Protein 9EED (pdb70)

Nearest PDB structures (foldseek):
  2vz6-assembly2_B  TM=7.047E-01  e=1.101E-14  Homo sapiens
  6bab-assembly3_C  TM=7.236E-01  e=3.206E-14  Mus musculus
  5u6y-assembly1_A  TM=7.047E-01  e=6.661E-14  Rattus norvegicus
  2vz6-assembly1_A  TM=7.176E-01  e=2.296E-13  Homo sapiens
  4krd-assembly1_A  TM=6.163E-01  e=1.469E-12  Saccharomyces cerevisiae S288C

Secondary structure (DSSP, 8-state):
-TT-EEEEEEEE-SSEEEEEEE--EEEEEEE-TTS--HHHHHHHHHHHHHHHH---TTB--EEEEEE-TTS-EEEEEE----EEHHHHHHHTT--HHHHHHHHHHHHHHHHHHHHTT---S---GGGEEEEEETTEEEEEE-----SGGGS-TT---SS-TTTS-HHHHTT-S---HHHHHHHHHHHHHHHHHSS-----TTS-PPPHHHHHHHS-HHHHHHHHHTTTS-HHHHHHHIIIIIHHHHHHHT-SSGGGS-SSHHHHHHHHHHHH-

Structure (mmCIF, N/CA/C/O backbone):
data_9EED
#
_entry.id   9EED
#
_cell.length_a   76.713
_cell.length_b   76.713
_cell.length_c   58.923
_cell.angle_alpha   90.00
_cell.angle_beta   90.00
_cell.angle_gamma   90.00
#
_symmetry.space_group_name_H-M   'P 41'
#
loop_
_entity.id
_entity.type
_entity.pdbx_description
1 polymer 'Kinase domain protein'
2 non-polymer 4-[(3S)-1-AZABICYCLO[2.2.2]OCT-3-YLAMINO]-3-(1H-BENZIMIDAZOL-2-YL)-6-CHLOROQUINOLIN-2(1H)-ONE
3 non-polymer 'SULFATE ION'
4 water water
#
loop_
_atom_site.group_PDB
_atom_site.id
_atom_site.type_symbol
_atom_site.label_atom_id
_atom_site.label_alt_id
_atom_site.label_comp_id
_atom_site.label_asym_id
_atom_site.label_entity_id
_atom_site.label_seq_id
_atom_site.pdbx_PDB_ins_code
_atom_site.Cartn_x
_atom_site.Cartn_y
_atom_site.Cartn_z
_atom_site.occupancy
_atom_site.B_iso_or_equiv
_atom_site.auth_seq_id
_atom_site.auth_comp_id
_atom_site.auth_asym_id
_atom_site.auth_atom_id
_atom_site.pdbx_PDB_model_num
ATOM 1 N N . PHE A 1 83 ? 51.867 -21.591 0.445 1.00 113.85 82 PHE A N 1
ATOM 2 C CA . PHE A 1 83 ? 51.218 -20.665 1.410 1.00 115.28 82 PHE A CA 1
ATOM 3 C C . PHE A 1 83 ? 50.330 -21.456 2.378 1.00 116.51 82 PHE A C 1
ATOM 4 O O . PHE A 1 83 ? 49.096 -21.381 2.254 1.00 116.27 82 PHE A O 1
ATOM 12 N N . GLY A 1 84 ? 50.919 -22.193 3.322 1.00 112.78 83 GLY A N 1
ATOM 13 C CA . GLY A 1 84 ? 50.150 -22.933 4.346 1.00 109.06 83 GLY A CA 1
ATOM 14 C C . GLY A 1 84 ? 49.602 -24.212 3.768 1.00 108.22 83 GLY A C 1
ATOM 15 O O . GLY A 1 84 ? 50.354 -24.869 3.023 1.00 105.26 83 GLY A O 1
ATOM 16 N N . ALA A 1 85 ? 48.351 -24.574 4.068 1.00 107.52 84 ALA A N 1
ATOM 17 C CA . ALA A 1 85 ? 47.723 -25.731 3.399 1.00 112.22 84 ALA A CA 1
ATOM 18 C C . ALA A 1 85 ? 47.330 -25.296 1.996 1.00 112.39 84 ALA A C 1
ATOM 19 O O . ALA A 1 85 ? 46.882 -26.174 1.232 1.00 113.11 84 ALA A O 1
ATOM 21 N N . TRP A 1 86 ? 47.563 -24.030 1.635 1.00 108.53 85 TRP A N 1
ATOM 22 C CA . TRP A 1 86 ? 47.021 -23.429 0.393 1.00 107.95 85 TRP A CA 1
ATOM 23 C C . TRP A 1 86 ? 48.154 -23.070 -0.560 1.00 108.08 85 TRP A C 1
ATOM 24 O O . TRP A 1 86 ? 49.268 -22.834 -0.082 1.00 113.75 85 TRP A O 1
ATOM 35 N N . ALA A 1 87 ? 47.862 -23.043 -1.862 1.00 107.33 86 ALA A N 1
ATOM 36 C CA . ALA A 1 87 ? 48.855 -22.897 -2.950 1.00 109.32 86 ALA A CA 1
ATOM 37 C C . ALA A 1 87 ? 48.354 -21.936 -4.031 1.00 107.77 86 ALA A C 1
ATOM 38 O O . ALA A 1 87 ? 47.347 -22.243 -4.677 1.00 111.90 86 ALA A O 1
ATOM 40 N N . ILE A 1 88 ? 49.065 -20.830 -4.255 1.00 103.72 87 ILE A N 1
ATOM 41 C CA . ILE A 1 88 ? 48.655 -19.776 -5.223 1.00 98.17 87 ILE A CA 1
ATOM 42 C C . ILE A 1 88 ? 48.754 -20.345 -6.648 1.00 98.57 87 ILE A C 1
ATOM 43 O O . ILE A 1 88 ? 49.740 -21.032 -6.948 1.00 100.05 87 ILE A O 1
ATOM 48 N N . ASP A 1 89 ? 47.721 -20.086 -7.455 1.00 97.88 88 ASP A N 1
ATOM 49 C CA . ASP A 1 89 ? 47.593 -20.485 -8.878 1.00 97.93 88 ASP A CA 1
ATOM 50 C C . ASP A 1 89 ? 47.788 -19.254 -9.763 1.00 96.67 88 ASP A C 1
ATOM 51 O O . ASP A 1 89 ? 48.690 -19.303 -10.620 1.00 101.39 88 ASP A O 1
ATOM 56 N N . ARG A 1 90 ? 46.978 -18.205 -9.584 1.00 88.65 89 ARG A N 1
ATOM 57 C CA . ARG A 1 90 ? 47.059 -16.995 -10.392 1.00 89.32 89 ARG A CA 1
ATOM 58 C C . ARG A 1 90 ? 46.516 -15.800 -9.604 1.00 87.50 89 ARG A C 1
ATOM 59 O O . ARG A 1 90 ? 45.703 -15.977 -8.696 1.00 82.99 89 ARG A O 1
ATOM 61 N N . LEU A 1 91 ? 46.941 -14.590 -9.999 1.00 85.50 90 LEU A N 1
ATOM 62 C CA . LEU A 1 91 ? 46.390 -13.340 -9.497 1.00 82.33 90 LEU A CA 1
ATOM 63 C C . LEU A 1 91 ? 45.032 -13.069 -10.140 1.00 82.05 90 LEU A C 1
ATOM 64 O O . LEU A 1 91 ? 44.853 -13.367 -11.315 1.00 94.25 90 LEU A O 1
ATOM 69 N N . ILE A 1 92 ? 44.088 -12.488 -9.384 1.00 75.87 91 ILE A N 1
ATOM 70 C CA . ILE A 1 92 ? 42.773 -12.166 -9.927 1.00 74.25 91 ILE A CA 1
ATOM 71 C C . ILE A 1 92 ? 42.289 -10.783 -9.488 1.00 70.16 91 ILE A C 1
ATOM 72 O O . ILE A 1 92 ? 41.197 -10.385 -9.859 1.00 76.60 91 ILE A O 1
ATOM 77 N N . GLY A 1 93 ? 43.058 -10.053 -8.678 1.00 73.07 92 GLY A N 1
ATOM 78 C CA . GLY A 1 93 ? 42.633 -8.740 -8.217 1.00 71.74 92 GLY A CA 1
ATOM 79 C C . GLY A 1 93 ? 43.7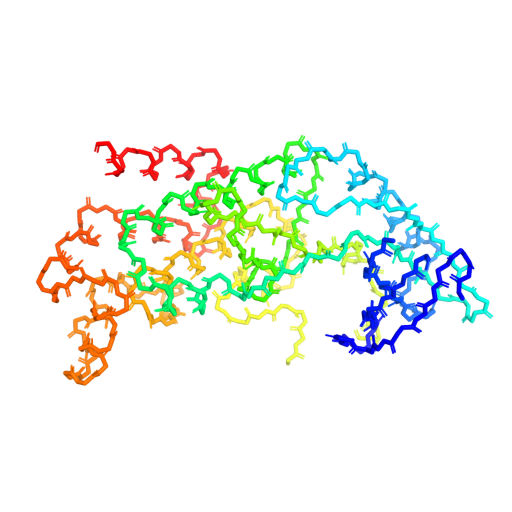69 -8.002 -7.515 1.00 78.05 92 GLY A C 1
ATOM 80 O O . GLY A 1 93 ? 44.700 -8.631 -7.016 1.00 86.35 92 GLY A O 1
ATOM 81 N N . ALA A 1 94 ? 43.693 -6.665 -7.493 1.00 84.22 93 ALA A N 1
ATOM 82 C CA . ALA A 1 94 ? 44.661 -5.841 -6.779 1.00 87.84 93 ALA A CA 1
ATOM 83 C C . ALA A 1 94 ? 43.968 -4.604 -6.204 1.00 96.47 93 ALA A C 1
ATOM 84 O O . ALA A 1 94 ? 42.917 -4.192 -6.687 1.00 89.82 93 ALA A O 1
ATOM 86 N N . GLY A 1 95 ? 44.530 -4.051 -5.122 1.00 109.92 94 GLY A N 1
ATOM 87 C CA . GLY A 1 95 ? 43.922 -2.923 -4.430 1.00 110.12 94 GLY A CA 1
ATOM 88 C C . GLY A 1 95 ? 44.939 -1.841 -4.063 1.00 116.73 94 GLY A C 1
ATOM 89 O O . GLY A 1 95 ? 44.551 -0.822 -3.494 1.00 116.82 94 GLY A O 1
ATOM 90 N N . GLY A 1 96 ? 46.227 -2.066 -4.382 1.00 115.95 95 GLY A N 1
ATOM 91 C CA . GLY A 1 96 ? 47.313 -1.186 -3.965 1.00 114.43 95 GLY A CA 1
ATOM 92 C C . GLY A 1 96 ? 47.740 -1.444 -2.518 1.00 116.78 95 GLY A C 1
ATOM 93 O O . GLY A 1 96 ? 48.885 -1.186 -2.147 1.00 104.83 95 GLY A O 1
ATOM 94 N N . MET A 1 97 ? 46.790 -1.929 -1.703 1.00 121.45 96 MET A N 1
ATOM 95 C CA . MET A 1 97 ? 47.012 -2.287 -0.310 1.00 115.41 96 MET A CA 1
ATOM 96 C C . MET A 1 97 ? 46.648 -3.756 -0.081 1.00 103.17 96 MET A C 1
ATOM 97 O O . MET A 1 97 ? 46.691 -4.242 1.046 1.00 90.90 96 MET A O 1
ATOM 102 N N . GLY A 1 98 ? 46.297 -4.470 -1.158 1.00 99.86 97 GLY A N 1
ATOM 103 C CA . GLY A 1 98 ? 46.092 -5.906 -1.086 1.00 93.78 97 GLY A CA 1
ATOM 104 C C . GLY A 1 98 ? 45.919 -6.530 -2.469 1.00 84.31 97 GLY A C 1
ATOM 105 O O . GLY A 1 98 ? 45.535 -5.848 -3.414 1.00 83.15 97 GLY A O 1
ATOM 106 N N . GLN A 1 99 ? 46.196 -7.836 -2.558 1.00 81.47 98 GLN A N 1
ATOM 107 C CA . GLN A 1 99 ? 45.930 -8.625 -3.753 1.00 82.17 98 GLN A CA 1
ATOM 108 C C . GLN A 1 99 ? 45.035 -9.825 -3.443 1.00 73.03 98 GLN A C 1
ATOM 109 O O . GLN A 1 99 ? 45.109 -10.394 -2.360 1.00 69.26 98 GLN A O 1
ATOM 115 N N . VAL A 1 100 ? 44.234 -10.244 -4.426 1.00 71.91 99 VAL A N 1
ATOM 116 C CA . VAL A 1 100 ? 43.483 -11.484 -4.327 1.00 70.92 99 VAL A CA 1
ATOM 117 C C . VAL A 1 100 ? 44.028 -12.459 -5.365 1.00 71.30 99 VAL A C 1
ATOM 118 O O . VAL A 1 100 ? 44.137 -12.115 -6.540 1.00 71.69 99 VAL A O 1
ATOM 122 N N . TYR A 1 101 ? 44.340 -13.682 -4.923 1.00 73.55 100 TYR A N 1
ATOM 123 C CA . TYR A 1 101 ? 44.739 -14.750 -5.827 1.00 76.09 100 TYR A CA 1
ATOM 124 C C . TYR A 1 101 ? 43.730 -15.894 -5.851 1.00 73.94 100 TYR A C 1
ATOM 125 O O . TYR A 1 101 ? 43.080 -16.191 -4.846 1.00 66.59 100 TYR A O 1
ATOM 134 N N . LEU A 1 102 ? 43.667 -16.567 -7.007 1.00 74.26 101 LEU A N 1
ATOM 135 C CA . LEU A 1 102 ? 43.089 -17.897 -7.087 1.00 73.72 101 LEU A CA 1
ATOM 136 C C . LEU A 1 102 ? 44.107 -18.884 -6.525 1.00 76.53 101 LEU A C 1
ATOM 137 O O . LEU A 1 102 ? 45.268 -18.849 -6.912 1.00 76.80 101 LEU A O 1
ATOM 142 N N . GLY A 1 103 ? 43.646 -19.783 -5.657 1.00 77.44 102 GLY A N 1
ATOM 143 C CA . GLY A 1 103 ? 44.479 -20.776 -4.969 1.00 81.07 102 GLY A CA 1
ATOM 144 C C . GLY A 1 103 ? 43.789 -22.115 -4.901 1.00 85.21 102 GLY A C 1
ATOM 145 O O . GLY A 1 103 ? 42.784 -22.289 -5.600 1.00 83.80 102 GLY A O 1
ATOM 146 N N . HIS A 1 104 ? 44.330 -23.033 -4.102 1.00 92.15 103 HIS A N 1
ATOM 147 C CA . HIS A 1 104 ? 43.797 -24.407 -3.924 1.00 97.72 103 HIS A CA 1
ATOM 148 C C . HIS A 1 104 ? 44.527 -25.124 -2.790 1.00 96.06 103 HIS A C 1
ATOM 149 O O . HIS A 1 104 ? 45.741 -24.982 -2.701 1.00 99.53 103 HIS A O 1
ATOM 156 N N . ARG A 1 105 ? 43.800 -25.909 -1.990 1.00 100.62 104 ARG A N 1
ATOM 157 C CA . ARG A 1 105 ? 44.363 -27.039 -1.199 1.00 104.85 104 ARG A CA 1
ATOM 158 C C . ARG A 1 105 ? 44.636 -28.204 -2.156 1.00 103.12 104 ARG A C 1
ATOM 159 O O . ARG A 1 105 ? 45.138 -27.919 -3.262 1.00 103.88 104 ARG A O 1
ATOM 161 N N . ARG A 1 112 ? 39.752 -28.212 -3.101 1.00 107.59 111 ARG A N 1
ATOM 162 C CA . ARG A 1 112 ? 38.906 -26.997 -2.980 1.00 100.87 111 ARG A CA 1
ATOM 163 C C . ARG A 1 112 ? 39.626 -25.800 -3.605 1.00 91.92 111 ARG A C 1
ATOM 164 O O . ARG A 1 112 ? 40.789 -25.583 -3.246 1.00 91.29 111 ARG A O 1
ATOM 166 N N . GLU A 1 113 ? 38.972 -25.076 -4.511 1.00 84.81 112 GLU A N 1
ATOM 167 C CA . GLU A 1 113 ? 39.539 -23.834 -5.082 1.00 81.48 112 GLU A CA 1
ATOM 168 C C . GLU A 1 113 ? 39.208 -22.713 -4.099 1.00 75.41 112 GLU A 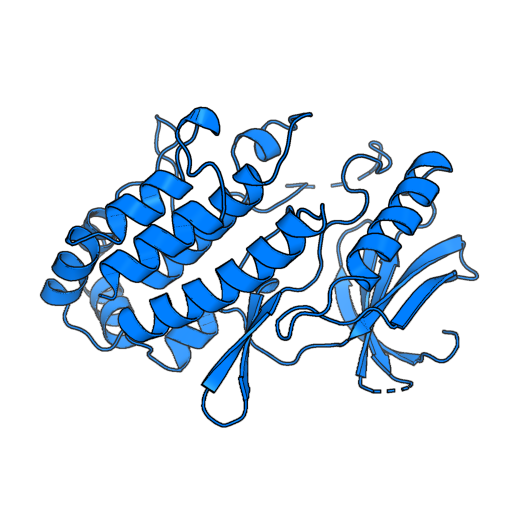C 1
ATOM 169 O O . GLU A 1 113 ? 38.080 -22.716 -3.590 1.00 75.46 112 GLU A O 1
ATOM 175 N N . VAL A 1 114 ? 40.155 -21.826 -3.811 1.00 72.21 113 VAL A N 1
ATOM 176 C CA . VAL A 1 114 ? 39.916 -20.745 -2.865 1.00 68.15 113 VAL A CA 1
ATOM 177 C C . VAL A 1 114 ? 40.315 -19.406 -3.476 1.00 65.90 113 VAL A C 1
ATOM 178 O O . VAL A 1 114 ? 40.998 -19.350 -4.498 1.00 69.17 113 VAL A O 1
ATOM 182 N N . ALA A 1 115 ? 39.850 -18.323 -2.869 1.00 62.41 114 ALA A N 1
ATOM 183 C CA . ALA A 1 115 ? 40.448 -16.982 -3.006 1.00 58.48 114 ALA A CA 1
ATOM 184 C C . ALA A 1 115 ? 41.378 -16.769 -1.819 1.00 59.50 114 ALA A C 1
ATOM 185 O O . ALA A 1 115 ? 41.064 -17.228 -0.740 1.00 58.45 114 ALA A O 1
ATOM 187 N N . ILE A 1 116 ? 42.528 -16.149 -2.050 1.00 65.10 115 ILE A N 1
ATOM 188 C CA . ILE A 1 116 ? 43.513 -15.840 -0.974 1.00 65.83 115 ILE A CA 1
ATOM 189 C C . ILE A 1 116 ? 43.805 -14.336 -1.023 1.00 63.78 115 ILE A C 1
ATOM 190 O O . ILE A 1 116 ? 44.572 -13.912 -1.882 1.00 63.90 115 ILE A O 1
ATOM 195 N N . LYS A 1 117 ? 43.219 -13.582 -0.104 1.00 61.97 116 LYS A N 1
ATOM 196 C CA . LYS A 1 117 ? 43.371 -12.110 -0.040 1.00 60.15 116 LYS A CA 1
ATOM 197 C C . LYS A 1 117 ? 44.592 -11.778 0.826 1.00 58.73 116 LYS A C 1
ATOM 198 O O . LYS A 1 117 ? 44.574 -12.129 1.993 1.00 62.17 116 LYS A O 1
ATOM 204 N N . LEU A 1 118 ? 45.606 -11.123 0.269 1.00 61.40 117 LEU A N 1
ATOM 205 C CA . LEU A 1 118 ? 46.779 -10.654 1.043 1.00 64.35 117 LEU A CA 1
ATOM 206 C C . LEU A 1 118 ? 46.593 -9.166 1.339 1.00 63.98 117 LEU A C 1
ATOM 207 O O . LEU A 1 118 ? 46.092 -8.472 0.457 1.00 62.95 117 LEU A O 1
ATOM 212 N N . VAL A 1 119 ? 46.930 -8.719 2.542 1.00 59.45 118 VAL A N 1
ATOM 213 C CA . VAL A 1 119 ? 46.852 -7.284 2.935 1.00 56.46 118 VAL A CA 1
ATOM 214 C C . VAL A 1 119 ? 48.294 -6.791 3.084 1.00 56.67 118 VAL A C 1
ATOM 215 O O . VAL A 1 119 ? 49.081 -7.500 3.684 1.00 57.26 118 VAL A O 1
ATOM 219 N N . ALA A 1 120 ? 48.626 -5.619 2.567 1.00 54.77 119 ALA A N 1
ATOM 220 C CA . ALA A 1 120 ? 49.960 -5.067 2.691 1.00 60.29 119 ALA A CA 1
ATOM 221 C C . ALA A 1 120 ? 50.347 -5.051 4.168 1.00 58.11 119 ALA A C 1
ATOM 222 O O . ALA A 1 120 ? 49.484 -4.877 5.030 1.00 54.47 119 ALA A O 1
ATOM 224 N N . ALA A 1 121 ? 51.625 -5.280 4.462 1.00 58.24 120 ALA A N 1
ATOM 225 C CA . ALA A 1 121 ? 52.080 -5.435 5.864 1.00 61.03 120 ALA A CA 1
ATOM 226 C C . ALA A 1 121 ? 51.964 -4.146 6.672 1.00 61.86 120 ALA A C 1
ATOM 227 O O . ALA A 1 121 ? 51.723 -4.226 7.883 1.00 63.93 120 ALA A O 1
ATOM 229 N N . ASP A 1 122 ? 52.108 -3.002 6.019 1.00 62.61 121 ASP A N 1
ATOM 230 C CA . ASP A 1 122 ? 52.093 -1.699 6.730 1.00 63.98 121 ASP A CA 1
ATOM 231 C C . ASP A 1 122 ? 50.704 -1.068 6.689 1.00 63.62 121 ASP A C 1
ATOM 232 O O . ASP A 1 122 ? 50.587 0.110 7.044 1.00 69.01 121 ASP A O 1
ATOM 237 N N . ALA A 1 123 ? 49.695 -1.818 6.272 1.00 61.14 122 ALA A N 1
ATOM 238 C CA . ALA A 1 123 ? 48.357 -1.213 6.110 1.00 62.10 122 ALA A CA 1
ATOM 239 C C . ALA A 1 123 ? 47.603 -1.213 7.430 1.00 61.05 122 ALA A C 1
ATOM 240 O O . ALA A 1 123 ? 46.730 -0.357 7.599 1.00 60.42 122 ALA A O 1
ATOM 242 N N . LEU A 1 124 ? 47.893 -2.178 8.292 1.00 60.22 123 LEU A N 1
ATOM 243 C CA . LEU A 1 124 ? 47.118 -2.302 9.545 1.00 58.81 123 LEU A CA 1
ATOM 244 C C . LEU A 1 124 ? 48.060 -2.256 10.746 1.00 58.38 123 LEU A C 1
ATOM 245 O O . LEU A 1 124 ? 48.993 -3.069 10.802 1.00 61.41 123 LEU A O 1
ATOM 250 N N . ASP A 1 125 ? 47.791 -1.344 11.669 1.00 56.98 124 ASP A N 1
ATOM 251 C CA . ASP A 1 125 ? 48.584 -1.274 12.918 1.00 55.07 124 ASP A CA 1
ATOM 252 C C . ASP A 1 125 ? 48.019 -2.304 13.897 1.00 52.81 124 ASP A C 1
ATOM 253 O O . ASP A 1 125 ? 47.117 -3.063 13.516 1.00 54.52 124 ASP A O 1
ATOM 258 N N . ALA A 1 126 ? 48.497 -2.290 15.133 1.00 54.89 125 ALA A N 1
ATOM 259 C CA . ALA A 1 126 ? 48.038 -3.277 16.127 1.00 56.55 125 ALA A CA 1
ATOM 260 C C . ALA A 1 126 ? 46.511 -3.248 16.225 1.00 58.59 125 ALA A C 1
ATOM 261 O O . ALA A 1 126 ? 45.897 -4.323 16.296 1.00 58.76 125 ALA A O 1
ATOM 263 N N . GLN A 1 127 ? 45.923 -2.053 16.239 1.00 61.08 126 GLN A N 1
ATOM 264 C CA . GLN A 1 127 ? 44.452 -1.910 16.392 1.00 61.27 126 GLN A CA 1
ATOM 265 C C . GLN A 1 127 ? 43.739 -2.378 15.117 1.00 58.64 126 GLN A C 1
ATOM 266 O O . GLN A 1 127 ? 42.757 -3.119 15.237 1.00 60.50 126 GLN A O 1
ATOM 272 N N . GLY A 1 128 ? 44.224 -1.954 13.955 1.00 56.80 127 GLY A N 1
ATOM 273 C CA . GLY A 1 128 ? 43.637 -2.406 12.686 1.00 52.61 127 GLY A CA 1
ATOM 274 C C . GLY A 1 128 ? 43.698 -3.911 12.581 1.00 53.06 127 GLY A C 1
ATOM 275 O O . GLY A 1 128 ? 42.745 -4.498 12.051 1.00 52.19 127 GLY A O 1
ATOM 276 N N . ARG A 1 129 ? 44.780 -4.509 13.077 1.00 58.62 128 ARG A N 1
ATOM 277 C CA . ARG A 1 129 ? 44.944 -5.953 12.966 1.00 61.94 128 ARG A CA 1
ATOM 278 C C . ARG A 1 129 ? 43.947 -6.677 13.866 1.00 62.28 128 ARG A C 1
ATOM 279 O O . ARG A 1 129 ? 43.438 -7.717 13.488 1.00 59.12 128 ARG A O 1
ATOM 287 N N . ALA A 1 130 ? 43.741 -6.142 15.074 1.00 67.23 129 ALA A N 1
ATOM 288 C CA . ALA A 1 130 ? 42.704 -6.603 15.981 1.00 68.30 129 ALA A CA 1
ATOM 289 C C . ALA A 1 130 ? 41.340 -6.489 15.316 1.00 68.97 129 ALA A C 1
ATOM 290 O O . ALA A 1 130 ? 40.560 -7.441 15.305 1.00 70.26 129 ALA A O 1
ATOM 292 N N . LEU A 1 131 ? 41.055 -5.320 14.736 1.00 69.91 130 LEU A N 1
ATOM 293 C CA . LEU A 1 131 ? 39.756 -5.117 14.114 1.00 64.22 130 LEU A CA 1
ATOM 294 C C . LEU A 1 131 ? 39.584 -6.121 12.972 1.00 60.51 130 LEU A C 1
ATOM 295 O O . LEU A 1 131 ? 38.515 -6.701 12.831 1.00 56.90 130 LEU A O 1
ATOM 300 N N . PHE A 1 132 ? 40.635 -6.351 12.171 1.00 58.97 131 PHE A N 1
ATOM 301 C CA . PHE A 1 132 ? 40.581 -7.262 11.031 1.00 56.80 131 PHE A CA 1
ATOM 302 C C . PHE A 1 132 ? 40.264 -8.691 11.487 1.00 56.39 131 PHE A C 1
ATOM 303 O O . PHE A 1 132 ? 39.466 -9.355 10.856 1.00 54.01 131 PHE A O 1
ATOM 311 N N . GLU A 1 133 ? 40.922 -9.172 12.553 1.00 58.44 132 GLU A N 1
ATOM 312 C CA . GLU A 1 133 ? 40.731 -10.542 13.009 1.00 63.30 132 GLU A CA 1
ATOM 313 C C . GLU A 1 133 ? 39.296 -10.741 13.489 1.00 64.52 132 GLU A C 1
ATOM 314 O O . GLU A 1 133 ? 38.680 -11.751 13.151 1.00 62.67 132 GLU A O 1
ATOM 316 N N . PHE A 1 134 ? 38.802 -9.783 14.287 1.00 63.30 133 PHE A N 1
ATOM 317 C CA . PHE A 1 134 ? 37.440 -9.797 14.802 1.00 67.55 133 PHE A CA 1
ATOM 318 C C . PHE A 1 134 ? 36.415 -9.869 13.664 1.00 66.02 133 PHE A C 1
ATOM 319 O O . PHE A 1 134 ? 35.556 -10.745 13.666 1.00 71.49 133 PHE A O 1
ATOM 327 N N . GLU A 1 135 ? 36.500 -8.960 12.685 1.00 61.73 134 GLU A N 1
ATOM 328 C CA . GLU A 1 135 ? 35.533 -8.910 11.595 1.00 60.69 134 GLU A CA 1
ATOM 329 C C . GLU A 1 135 ? 35.638 -10.182 10.751 1.00 59.64 134 GLU A C 1
ATOM 330 O O . GLU A 1 135 ? 34.635 -10.703 10.269 1.00 55.59 134 GLU A O 1
ATOM 336 N N . CYS A 1 136 ? 36.854 -10.696 10.570 1.00 58.24 135 CYS A N 1
ATOM 337 C CA . CYS A 1 136 ? 37.013 -11.984 9.918 1.00 63.85 135 CYS A CA 1
ATOM 338 C C . CYS A 1 136 ? 36.250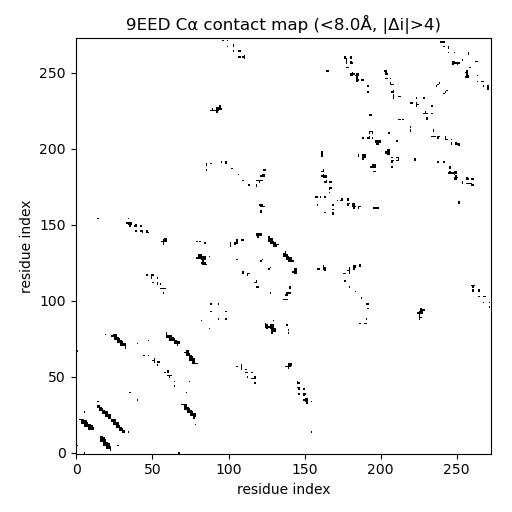 -13.083 10.670 1.00 67.41 135 CYS A C 1
ATOM 339 O O . CYS A 1 136 ? 35.676 -13.957 10.028 1.00 64.97 135 CYS A O 1
ATOM 342 N N . ARG A 1 137 ? 36.248 -13.029 12.014 1.00 63.31 136 ARG A N 1
ATOM 343 C CA . ARG A 1 137 ? 35.491 -13.963 12.842 1.00 68.10 136 ARG A CA 1
ATOM 344 C C . ARG A 1 137 ? 34.000 -13.840 12.544 1.00 66.01 136 ARG A C 1
ATOM 345 O O . ARG A 1 137 ? 33.367 -14.855 12.248 1.00 66.01 136 ARG A O 1
ATOM 347 N N . LEU A 1 138 ? 33.465 -12.600 12.604 1.00 65.96 137 LEU A N 1
ATOM 348 C CA . LEU A 1 138 ? 32.061 -12.314 12.305 1.00 67.49 137 LEU A CA 1
ATOM 349 C C . LEU A 1 138 ? 31.668 -12.908 10.953 1.00 69.24 137 LEU A C 1
ATOM 350 O O . LEU A 1 138 ? 30.615 -13.533 10.838 1.00 74.58 137 LEU A O 1
ATOM 355 N N . LEU A 1 139 ? 32.497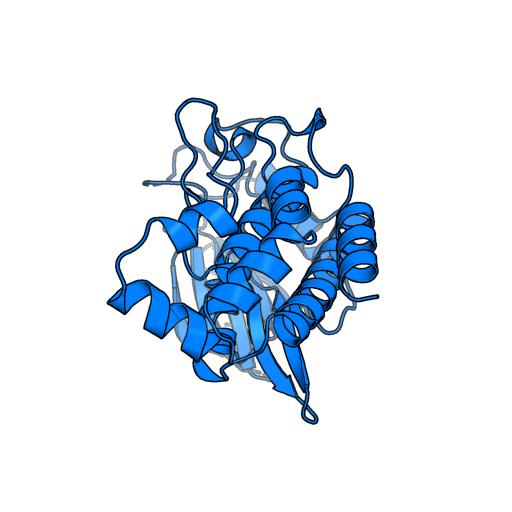 -12.677 9.928 1.00 65.46 138 LEU A N 1
ATOM 356 C CA . LEU A 1 139 ? 32.247 -13.226 8.604 1.00 65.64 138 LEU A CA 1
ATOM 357 C C . LEU A 1 139 ? 32.185 -14.748 8.645 1.00 66.97 138 LEU A C 1
ATOM 358 O O . LEU A 1 139 ? 31.364 -15.340 7.951 1.00 65.30 138 LEU A O 1
ATOM 363 N N . ALA A 1 140 ? 33.084 -15.355 9.426 1.00 67.02 139 ALA A N 1
ATOM 364 C CA . ALA A 1 140 ? 33.227 -16.802 9.483 1.00 72.67 139 ALA A CA 1
ATOM 365 C C . ALA A 1 140 ? 31.974 -17.474 10.056 1.00 75.86 139 ALA A C 1
ATOM 366 O O . ALA A 1 140 ? 31.821 -18.678 9.904 1.00 69.07 139 ALA A O 1
ATOM 368 N N . GLN A 1 141 ? 31.129 -16.692 10.730 1.00 78.61 140 GLN A N 1
ATOM 369 C CA . GLN A 1 141 ? 29.953 -17.170 11.491 1.00 78.98 140 GLN A CA 1
ATOM 370 C C . GLN A 1 141 ? 28.730 -17.189 10.570 1.00 78.75 140 GLN A C 1
ATOM 371 O O . GLN A 1 141 ? 27.852 -18.048 10.763 1.00 88.19 140 GLN A O 1
ATOM 373 N N . MET A 1 142 ? 28.690 -16.285 9.598 1.00 72.79 141 MET A N 1
ATOM 374 C CA . MET A 1 142 ? 27.667 -16.314 8.530 1.00 71.00 141 MET A CA 1
ATOM 375 C C . MET A 1 142 ? 27.632 -17.711 7.895 1.00 72.71 141 MET A C 1
ATOM 376 O O . MET A 1 142 ? 28.679 -18.213 7.456 1.00 64.69 141 MET A O 1
ATOM 381 N N . VAL A 1 143 ? 26.433 -18.281 7.860 1.00 70.49 142 VAL A N 1
ATOM 382 C CA . VAL A 1 143 ? 26.071 -19.493 7.075 1.00 73.75 142 VAL A CA 1
ATOM 383 C C . VAL A 1 143 ? 24.898 -19.109 6.168 1.00 71.16 142 VAL A C 1
ATOM 384 O O . VAL A 1 143 ? 23.760 -19.085 6.662 1.00 82.49 142 VAL A O 1
ATOM 386 N N . HIS A 1 144 ? 25.192 -18.782 4.913 1.00 63.49 143 HIS A N 1
ATOM 387 C CA . HIS A 1 144 ? 24.183 -18.400 3.898 1.00 60.35 143 HIS A CA 1
ATOM 388 C C . HIS A 1 144 ? 24.667 -18.931 2.551 1.00 61.90 143 HIS A 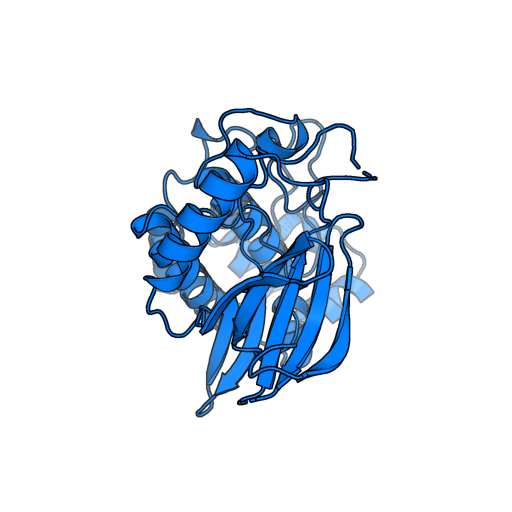C 1
ATOM 389 O O . HIS A 1 144 ? 25.880 -18.915 2.325 1.00 60.36 143 HIS A O 1
ATOM 396 N N . PRO A 1 145 ? 23.789 -19.454 1.672 1.00 66.80 144 PRO A N 1
ATOM 397 C CA . PRO A 1 145 ? 24.232 -20.032 0.412 1.00 70.60 144 PRO A CA 1
ATOM 398 C C . PRO A 1 145 ? 24.904 -19.039 -0.509 1.00 65.05 144 PRO A C 1
ATOM 399 O O . PRO A 1 145 ? 25.692 -19.489 -1.349 1.00 64.04 144 PRO A O 1
ATOM 403 N N . ALA A 1 146 ? 24.628 -17.744 -0.355 1.00 63.73 145 ALA A N 1
ATOM 404 C CA . ALA A 1 146 ? 25.145 -16.695 -1.221 1.00 62.59 145 ALA A CA 1
ATOM 405 C C . ALA A 1 146 ? 26.385 -16.000 -0.649 1.00 62.92 145 ALA A C 1
ATOM 406 O O . ALA A 1 146 ? 26.830 -14.993 -1.193 1.00 67.78 145 ALA A O 1
ATOM 408 N N . ILE A 1 147 ? 26.992 -16.545 0.405 1.00 62.67 146 ILE A N 1
ATOM 409 C CA . ILE A 1 147 ? 28.176 -15.927 0.968 1.00 62.30 146 ILE A CA 1
ATOM 410 C C . ILE A 1 147 ? 29.284 -16.965 1.119 1.00 63.75 146 ILE A C 1
ATOM 411 O O . ILE A 1 147 ? 29.084 -18.020 1.712 1.00 63.48 146 ILE 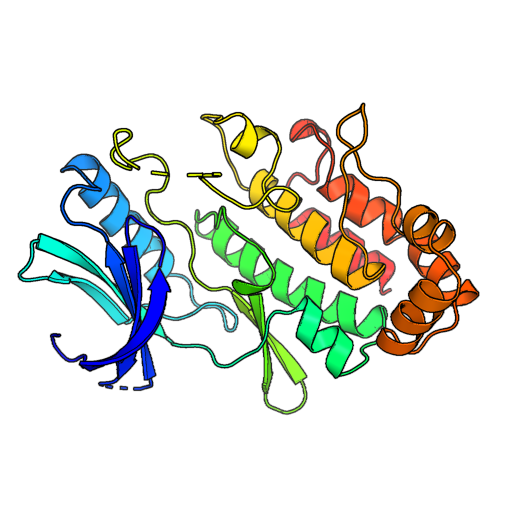A O 1
ATOM 416 N N . ALA A 1 148 ? 30.479 -16.613 0.633 1.00 68.58 147 ALA A N 1
ATOM 417 C CA . ALA A 1 148 ? 31.632 -17.492 0.646 1.00 66.79 147 ALA A CA 1
ATOM 418 C C . ALA A 1 148 ? 31.995 -17.865 2.078 1.00 73.42 147 ALA A C 1
ATOM 419 O O . ALA A 1 148 ? 31.997 -17.011 2.957 1.00 84.59 147 ALA A O 1
ATOM 421 N N . GLN A 1 149 ? 32.283 -19.151 2.299 1.00 73.16 148 GLN A N 1
ATOM 422 C CA . GLN A 1 149 ? 32.801 -19.631 3.570 1.00 81.68 148 GLN A CA 1
ATOM 423 C C . GLN A 1 149 ? 34.228 -19.107 3.767 1.00 84.05 148 GLN A C 1
ATOM 424 O O . GLN A 1 149 ? 34.912 -18.754 2.805 1.00 79.89 148 GLN A O 1
ATOM 426 N N . ILE A 1 150 ? 34.653 -19.089 5.036 1.00 80.39 149 ILE A N 1
ATOM 427 C CA . ILE A 1 150 ? 35.957 -18.610 5.455 1.00 76.06 149 ILE A CA 1
ATOM 428 C C . ILE A 1 150 ? 36.737 -19.781 6.021 1.00 79.81 149 ILE A C 1
ATOM 429 O O . ILE A 1 150 ? 36.379 -20.304 7.072 1.00 87.86 149 ILE A O 1
ATOM 434 N N . HIS A 1 151 ? 37.834 -20.136 5.351 1.00 80.53 150 HIS A N 1
ATOM 435 C CA . HIS A 1 151 ? 38.591 -21.325 5.693 1.00 81.99 150 HIS A CA 1
ATOM 436 C C . HIS A 1 151 ? 39.737 -20.975 6.639 1.00 84.49 150 HIS A C 1
ATOM 437 O O . HIS A 1 151 ? 40.097 -21.802 7.481 1.00 84.98 150 HIS A O 1
ATOM 444 N N . ASP A 1 152 ? 40.315 -19.767 6.508 1.00 76.11 151 ASP A N 1
ATOM 445 C CA . ASP A 1 152 ? 41.498 -19.461 7.292 1.00 76.70 151 ASP A CA 1
ATOM 446 C C . ASP A 1 152 ? 41.816 -17.964 7.304 1.00 70.73 151 ASP A C 1
ATOM 447 O O . ASP A 1 152 ? 41.445 -17.201 6.412 1.00 62.74 151 ASP A O 1
ATOM 452 N N . VAL A 1 153 ? 42.488 -17.565 8.387 1.00 68.90 152 VAL A N 1
ATOM 453 C CA . VAL A 1 153 ? 42.888 -16.192 8.616 1.00 68.65 152 VAL A CA 1
ATOM 454 C C . VAL A 1 153 ? 44.241 -16.227 9.303 1.00 67.14 152 VAL A C 1
ATOM 455 O O . VAL A 1 153 ? 44.434 -17.030 10.200 1.00 68.27 152 VAL A O 1
ATOM 459 N N . GLY A 1 154 ? 45.181 -15.385 8.874 1.00 67.09 153 GLY A N 1
ATOM 460 C CA . GLY A 1 154 ? 46.500 -15.395 9.501 1.00 68.78 153 GLY A CA 1
ATOM 461 C C . GLY A 1 154 ? 47.389 -14.251 9.026 1.00 64.93 153 GLY A C 1
ATOM 462 O O . GLY A 1 154 ? 46.918 -13.303 8.404 1.00 64.72 153 GLY A O 1
ATOM 463 N N . THR A 1 155 ? 48.674 -14.367 9.363 1.00 66.48 154 THR A N 1
ATOM 464 C CA . THR A 1 155 ? 49.675 -13.398 8.892 1.00 65.47 154 THR A CA 1
ATOM 465 C C . THR A 1 155 ? 50.769 -14.219 8.249 1.00 64.05 154 THR A C 1
ATOM 466 O O . THR A 1 155 ? 51.176 -15.221 8.852 1.00 64.66 154 THR A O 1
ATOM 470 N N . ASP A 1 156 ? 51.208 -13.845 7.052 1.00 66.94 155 ASP A N 1
ATOM 471 C CA . ASP A 1 156 ? 52.212 -14.648 6.301 1.00 70.15 155 ASP A CA 1
ATOM 472 C C . ASP A 1 156 ? 53.637 -14.409 6.823 1.00 74.77 155 ASP A C 1
ATOM 473 O O . ASP A 1 156 ? 53.791 -13.697 7.830 1.00 76.54 155 ASP A O 1
ATOM 478 N N . ALA A 1 157 ? 54.632 -14.954 6.125 1.00 75.35 156 ALA A N 1
ATOM 479 C CA . ALA A 1 157 ? 56.042 -14.812 6.556 1.00 81.41 156 ALA A CA 1
ATOM 480 C C . ALA A 1 157 ? 56.644 -13.559 5.931 1.00 80.37 156 ALA A C 1
ATOM 481 O O . ALA A 1 157 ? 57.878 -13.415 5.968 1.00 83.71 156 ALA A O 1
ATOM 483 N N . HIS A 1 158 ? 55.807 -12.701 5.357 1.00 75.02 157 HIS A N 1
ATOM 484 C CA . HIS A 1 158 ? 56.298 -11.398 4.842 1.00 75.02 157 HIS A CA 1
ATOM 485 C C . HIS A 1 158 ? 55.587 -10.320 5.655 1.00 72.05 157 HIS A C 1
ATOM 486 O O . HIS A 1 158 ? 55.635 -9.147 5.271 1.00 79.38 157 HIS A O 1
ATOM 493 N N . GLY A 1 159 ? 54.927 -10.732 6.736 1.00 71.60 158 GLY A N 1
ATOM 494 C CA . GLY A 1 159 ? 54.239 -9.784 7.627 1.00 69.21 158 GLY A CA 1
ATOM 495 C C . GLY A 1 159 ? 52.854 -9.417 7.141 1.00 62.84 158 GLY A C 1
ATOM 496 O O . GLY A 1 159 ? 52.257 -8.507 7.731 1.00 63.34 158 GLY A O 1
ATOM 497 N N . GLN A 1 160 ? 52.347 -10.109 6.123 1.00 65.09 159 GLN A N 1
ATOM 498 C CA . GLN A 1 160 ? 51.058 -9.689 5.561 1.00 60.15 159 GLN A CA 1
ATOM 499 C C . GLN A 1 160 ? 49.921 -10.465 6.217 1.00 60.73 159 GLN A C 1
ATOM 500 O O . GLN A 1 160 ? 50.037 -11.688 6.354 1.00 61.71 159 GLN A O 1
ATOM 506 N N . PRO A 1 161 ? 48.808 -9.778 6.636 1.00 59.15 160 PRO A N 1
ATOM 507 C CA . PRO A 1 161 ? 47.567 -10.440 7.021 1.00 57.84 160 PRO A CA 1
ATOM 508 C C . PRO A 1 161 ? 46.987 -11.074 5.768 1.00 61.62 160 PRO A C 1
ATOM 509 O O . PRO A 1 161 ? 47.116 -10.512 4.680 1.00 64.75 160 PRO A O 1
ATOM 513 N N . TYR A 1 162 ? 46.348 -12.229 5.912 1.00 62.47 161 TYR A N 1
ATOM 514 C CA . TYR A 1 162 ? 45.662 -12.909 4.788 1.00 62.76 161 TYR A CA 1
ATOM 515 C C . TYR A 1 162 ? 44.345 -13.493 5.279 1.00 60.44 161 TYR A C 1
ATOM 516 O O . TYR A 1 162 ? 44.155 -13.664 6.483 1.00 61.27 161 TYR A O 1
ATOM 525 N N . LEU A 1 163 ? 43.443 -13.762 4.341 1.00 58.60 162 LEU A N 1
ATOM 526 C CA . LEU A 1 163 ? 42.274 -14.644 4.563 1.00 65.24 162 LEU A CA 1
ATOM 527 C C . LEU A 1 163 ? 42.204 -15.630 3.396 1.00 64.85 162 LEU A C 1
ATOM 528 O O . LEU A 1 163 ? 42.552 -15.256 2.291 1.00 62.30 162 LEU A O 1
ATOM 533 N N . VAL A 1 164 ? 41.776 -16.856 3.662 1.00 64.49 163 VAL A N 1
ATOM 534 C CA . VAL A 1 164 ? 41.363 -17.827 2.612 1.00 66.67 163 VAL A CA 1
ATOM 535 C C . VAL A 1 164 ? 39.836 -17.963 2.694 1.00 61.88 163 VAL A C 1
ATOM 536 O O . VAL A 1 164 ? 39.313 -18.017 3.803 1.00 60.70 163 VAL A O 1
ATOM 540 N N . ALA A 1 165 ? 39.179 -17.902 1.543 1.00 56.10 164 ALA A N 1
ATOM 541 C CA . ALA A 1 165 ? 37.712 -17.954 1.404 1.00 60.90 164 ALA A CA 1
ATOM 542 C C . ALA A 1 165 ? 37.370 -18.889 0.251 1.00 64.61 164 ALA A C 1
ATOM 543 O O . ALA A 1 165 ? 38.251 -19.176 -0.540 1.00 62.32 164 ALA A O 1
ATOM 545 N N . GLU A 1 166 ? 36.136 -19.380 0.200 1.00 66.37 165 GLU A N 1
ATOM 546 C CA . GLU A 1 166 ? 35.618 -20.137 -0.964 1.00 68.52 165 GLU A CA 1
ATOM 547 C C . GLU A 1 166 ? 35.754 -19.256 -2.214 1.00 61.72 165 GLU A C 1
ATOM 548 O O . GLU A 1 166 ? 35.498 -18.047 -2.105 1.00 58.10 165 GLU A O 1
ATOM 554 N N . TYR A 1 167 ? 36.138 -19.838 -3.351 1.00 61.51 166 TYR A N 1
ATOM 555 C CA . TYR A 1 167 ? 36.129 -19.145 -4.625 1.00 61.64 166 TYR A CA 1
ATOM 556 C C . TYR A 1 167 ? 34.798 -19.437 -5.306 1.00 67.80 166 TYR A C 1
ATOM 557 O O . TYR A 1 167 ? 34.414 -20.597 -5.398 1.00 64.84 166 TYR A O 1
ATOM 566 N N . LEU A 1 168 ? 34.084 -18.392 -5.747 1.00 63.34 167 LEU A N 1
ATOM 567 C CA . LEU A 1 168 ? 32.805 -18.593 -6.420 1.00 67.25 167 LEU A CA 1
ATOM 568 C C . LEU A 1 168 ? 32.997 -18.344 -7.909 1.00 69.95 167 LEU A C 1
ATOM 569 O O . LEU A 1 168 ? 33.392 -17.254 -8.307 1.00 69.98 167 LEU A O 1
ATOM 574 N N . ARG A 1 169 ? 32.740 -19.376 -8.719 1.00 73.97 168 ARG A N 1
ATOM 575 C CA . ARG A 1 169 ? 32.571 -19.172 -10.145 1.00 74.78 168 ARG A CA 1
ATOM 576 C C . ARG A 1 169 ? 31.343 -18.268 -10.322 1.00 77.37 168 ARG A C 1
ATOM 577 O O . ARG A 1 169 ? 30.412 -18.263 -9.510 1.00 76.20 168 ARG A O 1
ATOM 579 N N . GLY A 1 170 ? 31.403 -17.407 -11.336 1.00 67.51 169 GLY A N 1
ATOM 580 C CA . GLY A 1 170 ? 30.249 -16.642 -11.739 1.00 61.88 169 GLY A CA 1
ATOM 581 C C . GLY A 1 170 ? 30.690 -15.399 -12.497 1.00 61.59 169 GLY A C 1
ATOM 582 O O . GLY A 1 170 ? 31.880 -15.100 -12.567 1.00 51.52 169 GLY A O 1
ATOM 583 N N . GLU A 1 171 ? 29.695 -14.672 -13.011 1.00 52.04 170 GLU A N 1
ATOM 584 C CA . GLU A 1 171 ? 29.930 -13.477 -13.783 1.00 51.29 170 GLU A CA 1
ATOM 585 C C . GLU A 1 171 ? 29.234 -12.328 -13.081 1.00 47.43 170 GLU A C 1
ATOM 586 O O . GLU A 1 171 ? 28.263 -12.558 -12.358 1.00 45.86 170 GLU A O 1
ATOM 592 N N . PRO A 1 172 ? 29.697 -11.067 -13.280 1.00 47.12 171 PRO A N 1
ATOM 593 C CA . PRO A 1 172 ? 29.042 -9.908 -12.664 1.00 44.44 171 PRO A CA 1
ATOM 594 C C . PRO A 1 172 ? 27.531 -9.938 -12.939 1.00 41.91 171 PRO A C 1
ATOM 595 O O . PRO A 1 172 ? 27.103 -10.158 -14.081 1.00 45.04 171 PRO A O 1
ATOM 599 N N . ILE A 1 173 ? 26.722 -9.680 -11.912 1.00 37.81 172 ILE A N 1
ATOM 600 C CA . ILE A 1 173 ? 25.271 -9.873 -12.018 1.00 37.05 172 ILE A CA 1
ATOM 601 C C . ILE A 1 173 ? 24.669 -9.163 -13.232 1.00 40.08 172 ILE A C 1
ATOM 602 O O . ILE A 1 173 ? 23.794 -9.724 -13.893 1.00 43.38 172 ILE A O 1
ATOM 607 N N . THR A 1 174 ? 25.049 -7.899 -13.474 1.00 41.31 173 THR A N 1
ATOM 608 C CA . THR A 1 174 ? 24.405 -7.105 -14.512 1.00 40.37 173 THR A CA 1
ATOM 609 C C . THR A 1 174 ? 24.715 -7.714 -15.878 1.00 45.03 173 THR A C 1
ATOM 610 O O . THR A 1 174 ? 23.815 -7.869 -16.697 1.00 45.11 173 THR A O 1
ATOM 614 N N . TRP A 1 175 ? 25.992 -8.061 -16.097 1.00 44.23 174 TRP A N 1
ATOM 615 C CA . TRP A 1 175 ? 26.444 -8.659 -17.347 1.00 50.30 174 TRP A CA 1
ATOM 616 C C . TRP A 1 175 ? 25.768 -10.010 -17.587 1.00 49.30 174 TRP A C 1
ATOM 617 O O . TRP A 1 175 ? 25.391 -10.330 -18.712 1.00 46.24 174 TRP A O 1
ATOM 628 N N . TRP A 1 176 ? 25.647 -10.813 -16.528 1.00 45.00 175 TRP A N 1
ATOM 629 C CA . TRP A 1 176 ? 25.040 -12.135 -16.603 1.00 46.28 175 TRP A CA 1
ATOM 630 C C . TRP A 1 176 ? 23.563 -12.060 -17.032 1.00 45.31 175 TRP A C 1
ATOM 631 O O . TRP A 1 176 ? 23.087 -12.836 -17.874 1.00 47.80 175 TRP A O 1
ATOM 642 N N . CYS A 1 177 ? 22.817 -11.168 -16.408 1.00 43.61 176 CYS A N 1
ATOM 643 C CA . CYS A 1 177 ? 21.396 -11.041 -16.702 1.00 42.93 176 CYS A CA 1
ATOM 644 C C . CYS A 1 177 ? 21.191 -10.611 -18.158 1.00 46.89 176 CYS A C 1
ATOM 645 O O . CYS A 1 177 ? 20.292 -11.130 -18.819 1.00 46.49 176 CYS A O 1
ATOM 648 N N . ASP A 1 178 ? 22.052 -9.712 -18.664 1.00 45.30 177 ASP A N 1
ATOM 649 C CA . ASP A 1 178 ? 21.999 -9.274 -20.057 1.00 47.15 177 ASP A CA 1
ATOM 650 C C . ASP A 1 178 ? 22.269 -10.448 -21.001 1.00 48.58 177 ASP A C 1
ATOM 651 O O . ASP A 1 178 ? 21.565 -10.624 -21.993 1.00 49.53 177 ASP A O 1
ATOM 656 N N . GLU A 1 179 ? 23.293 -11.246 -20.693 1.00 49.32 178 GLU A N 1
ATOM 657 C CA . GLU A 1 179 ? 23.722 -12.333 -21.537 1.00 48.21 178 GLU A CA 1
ATOM 658 C C . GLU A 1 179 ? 22.633 -13.410 -21.621 1.00 51.67 178 GLU A C 1
ATOM 659 O O . GLU A 1 179 ? 22.449 -14.030 -22.660 1.00 48.82 178 GLU A O 1
ATOM 661 N N . HIS A 1 180 ? 21.923 -13.648 -20.522 1.00 50.38 179 HIS A N 1
ATOM 662 C CA . HIS A 1 180 ? 20.923 -14.701 -20.488 1.00 53.36 179 HIS A CA 1
ATOM 663 C C . HIS A 1 180 ? 19.526 -14.122 -20.731 1.00 50.63 179 HIS A C 1
ATOM 664 O O . HIS A 1 180 ? 18.554 -14.864 -20.660 1.00 50.96 179 HIS A O 1
ATOM 671 N N . ARG A 1 181 ? 19.453 -12.813 -21.014 1.00 44.63 180 ARG A N 1
ATOM 672 C CA . ARG A 1 181 ? 18.255 -12.122 -21.458 1.00 41.35 180 ARG A CA 1
ATOM 673 C C . ARG A 1 181 ? 17.086 -12.259 -20.487 1.00 42.04 180 ARG A C 1
ATOM 674 O O . ARG A 1 181 ? 15.929 -12.404 -20.925 1.00 41.81 180 ARG A O 1
ATOM 682 N N . LEU A 1 182 ? 17.354 -12.079 -19.185 1.00 43.29 181 LEU A N 1
ATOM 683 C CA . LEU A 1 182 ? 16.327 -12.194 -18.153 1.00 42.11 181 LEU A CA 1
ATOM 684 C C . LEU A 1 182 ? 15.289 -11.076 -18.235 1.00 43.46 181 LEU A C 1
ATOM 685 O O . LEU A 1 182 ? 15.603 -9.900 -18.431 1.00 43.37 181 LEU A O 1
ATOM 690 N N . SER A 1 183 ? 14.035 -11.467 -17.976 1.00 40.44 182 SER A N 1
ATOM 691 C CA . SER A 1 183 ? 12.952 -10.520 -17.833 1.00 41.91 182 SER A CA 1
ATOM 692 C C . SER A 1 183 ? 13.183 -9.680 -16.576 1.00 40.01 182 SER A C 1
ATOM 693 O O . SER A 1 183 ? 13.963 -10.072 -15.702 1.00 41.65 182 SER A O 1
ATOM 696 N N . LEU A 1 184 ? 12.488 -8.537 -16.488 1.00 38.51 183 LEU A N 1
ATOM 697 C CA . LEU A 1 184 ? 12.422 -7.744 -15.268 1.00 38.19 183 LEU A CA 1
ATOM 698 C C . LEU A 1 184 ? 12.011 -8.627 -14.099 1.00 37.99 183 LEU A C 1
ATOM 699 O O . LEU A 1 184 ? 12.515 -8.430 -12.991 1.00 40.95 183 LEU A O 1
ATOM 704 N N . HIS A 1 185 ? 11.062 -9.540 -14.335 1.00 39.40 184 HIS A N 1
ATOM 705 C CA . HIS A 1 185 ? 10.558 -10.388 -13.259 1.00 42.52 184 HIS A CA 1
ATOM 706 C C . HIS A 1 185 ? 11.644 -11.316 -12.732 1.00 37.31 184 HIS A C 1
ATOM 707 O O . HIS A 1 185 ? 11.813 -11.439 -11.524 1.00 39.37 184 HIS A O 1
ATOM 714 N N . ALA A 1 186 ? 12.396 -11.946 -13.628 1.00 41.10 185 ALA A N 1
ATOM 715 C CA . ALA A 1 186 ? 13.482 -12.827 -13.214 1.00 42.63 185 ALA A CA 1
ATOM 716 C C . ALA A 1 186 ? 14.621 -12.024 -12.560 1.00 40.65 185 ALA A C 1
ATOM 717 O O . ALA A 1 186 ? 15.261 -12.500 -11.603 1.00 38.33 185 ALA A O 1
ATOM 719 N N . ARG A 1 187 ? 14.844 -10.790 -13.048 1.00 38.84 186 ARG A N 1
ATOM 720 C CA . ARG A 1 187 ? 15.839 -9.891 -12.470 1.00 35.65 186 ARG A CA 1
ATOM 721 C C . ARG A 1 187 ? 15.458 -9.540 -11.031 1.00 39.37 186 ARG A C 1
ATOM 722 O O . ARG A 1 187 ? 16.304 -9.532 -10.132 1.00 38.87 186 ARG A O 1
ATOM 730 N N . VAL A 1 188 ? 14.170 -9.273 -10.793 1.00 35.92 187 VAL A N 1
ATOM 731 C CA . VAL A 1 188 ? 13.734 -8.866 -9.478 1.00 36.57 187 VAL A CA 1
ATOM 732 C C . VAL A 1 188 ? 13.851 -10.048 -8.518 1.00 36.83 187 VAL A C 1
ATOM 733 O O . VAL A 1 188 ? 14.172 -9.874 -7.341 1.00 37.72 187 VAL A O 1
ATOM 737 N N . LEU A 1 189 ? 13.559 -11.260 -9.003 1.00 40.82 188 LEU A N 1
ATOM 738 C CA . LEU A 1 189 ? 13.754 -12.455 -8.193 1.00 39.34 188 LEU A CA 1
ATOM 739 C C . LEU A 1 189 ? 15.212 -12.596 -7.739 1.00 43.27 188 LEU A C 1
ATOM 740 O O . LEU A 1 189 ? 15.491 -12.877 -6.563 1.00 39.64 188 LEU A O 1
ATOM 745 N N . LEU A 1 190 ? 16.149 -12.348 -8.648 1.00 41.21 189 LEU A N 1
ATOM 746 C CA . LEU A 1 190 ? 17.569 -12.351 -8.295 1.00 43.84 189 LEU A CA 1
ATOM 747 C C . LEU A 1 190 ? 17.920 -11.206 -7.339 1.00 43.17 189 LEU A C 1
ATOM 748 O O . LEU A 1 190 ? 18.779 -11.384 -6.479 1.00 43.00 189 LEU A O 1
ATOM 753 N N . MET A 1 191 ? 17.267 -10.036 -7.484 1.00 38.34 190 MET A N 1
ATOM 754 C CA . MET A 1 191 ? 17.451 -8.934 -6.558 1.00 36.32 190 MET A CA 1
ATOM 755 C C . MET A 1 191 ? 17.037 -9.363 -5.148 1.00 39.29 190 MET A C 1
ATOM 756 O O . MET A 1 191 ? 17.744 -9.077 -4.171 1.00 38.56 190 MET A O 1
ATOM 761 N N . LEU A 1 192 ? 15.888 -10.043 -5.025 1.00 38.45 191 LEU A N 1
ATOM 762 C CA . LEU A 1 192 ? 15.479 -10.560 -3.728 1.00 39.71 191 LEU A CA 1
ATOM 763 C C . LEU A 1 192 ? 16.559 -11.453 -3.125 1.00 43.66 191 LEU A C 1
ATOM 764 O O . LEU A 1 192 ? 16.815 -11.362 -1.922 1.00 41.30 191 LEU A O 1
ATOM 769 N N . ARG A 1 193 ? 17.113 -12.376 -3.922 1.00 43.21 192 ARG A N 1
ATOM 770 C CA . ARG A 1 193 ? 18.120 -13.315 -3.439 1.00 42.21 192 ARG A CA 1
ATOM 771 C C . ARG A 1 193 ? 19.399 -12.597 -2.995 1.00 43.72 192 ARG A C 1
ATOM 772 O O . ARG A 1 193 ? 20.003 -12.974 -1.991 1.00 41.74 192 ARG A O 1
ATOM 780 N N . VAL A 1 194 ? 19.809 -11.555 -3.738 1.00 43.99 193 VAL A N 1
ATOM 781 C CA . VAL A 1 194 ? 20.981 -10.762 -3.390 1.00 42.41 193 VAL A CA 1
ATOM 782 C C . VAL A 1 194 ? 20.693 -9.990 -2.098 1.00 44.46 193 VAL A C 1
ATOM 783 O O . VAL A 1 194 ? 21.514 -9.973 -1.185 1.00 41.24 193 VAL A O 1
ATOM 787 N N . GLY A 1 195 ? 19.487 -9.447 -1.988 1.00 42.47 194 GLY A N 1
ATOM 788 C CA . GLY A 1 195 ? 19.058 -8.666 -0.827 1.00 38.50 194 GLY A CA 1
ATOM 789 C C . GLY A 1 195 ? 18.994 -9.520 0.414 1.00 42.23 194 GLY A C 1
ATOM 790 O O . GLY A 1 195 ? 19.188 -8.982 1.495 1.00 39.25 194 GLY A O 1
ATOM 791 N N . GLU A 1 196 ? 18.696 -10.803 0.263 1.00 43.49 195 GLU A N 1
ATOM 792 C CA . GLU A 1 196 ? 18.533 -11.730 1.406 1.00 43.84 195 GLU A CA 1
ATOM 793 C C . GLU A 1 196 ? 19.913 -12.075 1.987 1.00 42.84 195 GLU A C 1
ATOM 794 O O . GLU A 1 196 ? 20.018 -12.232 3.197 1.00 43.24 195 GLU A O 1
ATOM 800 N N . ALA A 1 197 ? 20.919 -12.178 1.130 1.00 41.70 196 ALA A N 1
ATOM 801 C CA . ALA A 1 197 ? 22.326 -12.406 1.516 1.00 44.86 196 ALA A CA 1
ATOM 802 C C . ALA A 1 197 ? 22.843 -11.180 2.267 1.00 42.74 196 ALA A C 1
ATOM 803 O O . ALA A 1 197 ? 23.447 -11.364 3.319 1.00 46.35 196 ALA A O 1
ATOM 805 N N . VAL A 1 198 ? 22.607 -9.979 1.746 1.00 40.18 197 VAL A N 1
ATOM 806 C CA . VAL A 1 198 ? 23.104 -8.726 2.374 1.00 41.97 197 VAL A CA 1
ATOM 807 C C . VAL A 1 198 ? 22.352 -8.544 3.694 1.00 42.93 197 VAL A C 1
ATOM 808 O O . VAL A 1 198 ? 22.960 -8.027 4.598 1.00 45.18 197 VAL A O 1
ATOM 812 N N . GLN A 1 199 ? 21.082 -8.936 3.767 1.00 44.27 198 GLN A N 1
ATOM 813 C CA . GLN A 1 199 ? 20.249 -8.786 4.981 1.00 45.12 198 GLN A CA 1
ATOM 814 C C . GLN A 1 199 ? 20.770 -9.740 6.047 1.00 48.05 198 GLN A C 1
ATOM 815 O O . GLN A 1 199 ? 20.671 -9.391 7.201 1.00 50.27 198 GLN A O 1
ATOM 821 N N . HIS A 1 200 ? 21.237 -10.914 5.648 1.00 47.83 199 HIS A N 1
ATOM 822 C CA . HIS A 1 200 ? 21.776 -11.931 6.575 1.00 48.21 199 HIS A CA 1
ATOM 823 C C . HIS A 1 200 ? 23.060 -11.381 7.197 1.00 48.86 199 HIS A C 1
ATOM 824 O O . HIS A 1 200 ? 23.228 -11.530 8.411 1.00 47.70 199 HIS A O 1
ATOM 831 N N . ALA A 1 201 ? 23.930 -10.766 6.397 1.00 45.64 200 ALA A N 1
ATOM 832 C CA . ALA A 1 201 ? 25.163 -10.152 6.912 1.00 46.32 200 ALA A CA 1
ATOM 833 C C . ALA A 1 201 ? 24.844 -8.991 7.856 1.00 47.43 200 ALA A C 1
ATOM 834 O O . ALA A 1 201 ? 25.384 -8.947 8.953 1.00 52.00 200 ALA A O 1
ATOM 836 N N . HIS A 1 202 ? 23.890 -8.111 7.494 1.00 46.62 201 HIS A N 1
ATOM 837 C CA . HIS A 1 202 ? 23.486 -7.037 8.398 1.00 47.83 201 HIS A CA 1
ATOM 838 C C . HIS A 1 202 ? 23.060 -7.579 9.759 1.00 54.70 201 HIS A C 1
ATOM 839 O O . HIS A 1 202 ? 23.501 -7.074 10.795 1.00 50.24 201 HIS A O 1
ATOM 846 N N . GLN A 1 203 ? 22.228 -8.635 9.756 1.00 55.90 202 GLN A N 1
ATOM 847 C CA . GLN A 1 203 ? 21.767 -9.242 10.996 1.00 59.16 202 GLN A CA 1
ATOM 848 C C . GLN A 1 203 ? 22.913 -9.825 11.824 1.00 57.42 202 GLN A C 1
ATOM 849 O O . GLN A 1 203 ? 22.785 -9.933 13.033 1.00 58.52 202 GLN A O 1
ATOM 855 N N . LYS A 1 204 ? 24.034 -10.204 11.207 1.00 59.34 203 LYS A N 1
ATOM 856 C CA . LYS A 1 204 ? 25.166 -10.684 11.989 1.00 62.95 203 LYS A CA 1
ATOM 857 C C . LYS A 1 204 ? 26.165 -9.552 12.261 1.00 64.01 203 LYS A C 1
ATOM 858 O O . LYS A 1 204 ? 27.301 -9.829 12.622 1.00 66.07 203 LYS A O 1
ATOM 864 N N . GLY A 1 205 ? 25.755 -8.290 12.067 1.00 58.03 204 GLY A N 1
ATOM 865 C CA . GLY A 1 205 ? 26.582 -7.131 12.364 1.00 54.05 204 GLY A CA 1
ATOM 866 C C . GLY A 1 205 ? 27.677 -6.862 11.331 1.00 55.85 204 GLY A C 1
ATOM 867 O O . GLY A 1 205 ? 28.672 -6.226 11.658 1.00 56.11 204 GLY A O 1
ATOM 868 N N . VAL A 1 206 ? 27.495 -7.292 10.077 1.00 51.63 205 VAL A N 1
ATOM 869 C CA . VAL A 1 206 ? 28.520 -7.075 9.069 1.00 50.78 205 VAL A CA 1
ATOM 870 C C . VAL A 1 206 ? 27.952 -6.215 7.939 1.00 50.49 205 VAL A C 1
ATOM 871 O O . VAL A 1 206 ? 26.827 -6.411 7.491 1.00 48.16 205 VAL A O 1
ATOM 875 N N . ILE A 1 207 ? 28.723 -5.198 7.540 1.00 47.60 206 ILE A N 1
ATOM 876 C CA . ILE A 1 207 ? 28.348 -4.330 6.437 1.00 48.97 206 ILE A CA 1
ATOM 877 C C . ILE A 1 207 ? 29.406 -4.503 5.349 1.00 45.11 206 ILE A C 1
ATOM 878 O O . ILE A 1 207 ? 30.588 -4.541 5.638 1.00 44.94 206 ILE A O 1
ATOM 883 N N . HIS A 1 208 ? 28.969 -4.637 4.100 1.00 41.44 207 HIS A N 1
ATOM 884 C CA . HIS A 1 208 ? 29.861 -4.973 3.005 1.00 43.67 207 HIS A CA 1
ATOM 885 C C . HIS A 1 208 ? 30.722 -3.770 2.640 1.00 40.47 207 HIS A C 1
ATOM 886 O O . HIS A 1 208 ? 31.937 -3.876 2.581 1.00 48.02 207 HIS A O 1
ATOM 893 N N . ARG A 1 209 ? 30.054 -2.656 2.340 1.00 44.61 208 ARG A N 1
ATOM 894 C CA . ARG A 1 209 ? 30.660 -1.366 2.073 1.00 44.73 208 ARG A CA 1
ATOM 895 C C . ARG A 1 209 ? 31.196 -1.261 0.655 1.00 43.89 208 ARG A C 1
ATOM 896 O O . ARG A 1 209 ? 31.594 -0.171 0.282 1.00 45.55 208 ARG A O 1
ATOM 904 N N . ASP A 1 210 ? 31.204 -2.332 -0.149 1.00 43.93 209 ASP A N 1
ATOM 905 C CA . ASP A 1 210 ? 31.691 -2.169 -1.520 1.00 46.36 209 ASP A CA 1
ATOM 906 C C . ASP A 1 210 ? 30.904 -3.012 -2.528 1.00 44.40 209 ASP A C 1
ATOM 907 O O . ASP A 1 210 ? 31.482 -3.613 -3.440 1.00 47.54 209 ASP A O 1
ATOM 912 N N . LEU A 1 211 ? 29.578 -3.030 -2.387 1.00 43.10 210 LEU A N 1
ATOM 913 C CA . LEU A 1 211 ? 28.717 -3.775 -3.288 1.00 42.90 210 LEU A CA 1
ATOM 914 C C . LEU A 1 211 ? 28.712 -3.102 -4.658 1.00 43.46 210 LEU A C 1
ATOM 915 O O . LEU A 1 211 ? 28.540 -1.893 -4.756 1.00 46.13 210 LEU A O 1
ATOM 920 N N . LYS A 1 212 ? 28.828 -3.931 -5.692 1.00 43.85 211 LYS A N 1
ATOM 921 C CA . LYS A 1 212 ? 28.969 -3.525 -7.081 1.00 44.08 211 LYS A CA 1
ATOM 922 C C . LYS A 1 212 ? 28.966 -4.811 -7.916 1.00 41.19 211 LYS A C 1
ATOM 923 O O . LYS A 1 212 ? 29.131 -5.903 -7.371 1.00 41.88 211 LYS A O 1
ATOM 929 N N . PRO A 1 213 ? 28.645 -4.759 -9.226 1.00 41.51 212 PRO A N 1
ATOM 930 C CA . PRO A 1 213 ? 28.457 -5.992 -9.999 1.00 40.62 212 PRO A CA 1
ATOM 931 C C . PRO A 1 213 ? 29.597 -7.005 -9.895 1.00 44.60 212 PRO A C 1
ATOM 932 O O . PRO A 1 213 ? 29.357 -8.219 -9.827 1.00 44.95 212 PRO A O 1
ATOM 936 N N . SER A 1 214 ? 30.846 -6.517 -9.855 1.00 42.67 213 SER A N 1
ATOM 937 C CA . SER A 1 214 ? 31.968 -7.440 -9.817 1.00 47.42 213 SER A CA 1
ATOM 938 C C . SER A 1 214 ? 32.087 -8.141 -8.460 1.00 45.27 213 SER A C 1
ATOM 939 O O . SER A 1 214 ? 32.863 -9.082 -8.318 1.00 48.27 213 SER A O 1
ATOM 942 N N . ASN A 1 215 ? 31.366 -7.667 -7.439 1.00 41.65 214 ASN A N 1
ATOM 943 C CA . ASN A 1 215 ? 31.356 -8.366 -6.168 1.00 41.83 214 ASN A CA 1
ATOM 944 C C . ASN A 1 215 ? 30.057 -9.145 -5.979 1.00 43.32 214 ASN A C 1
ATOM 945 O O . ASN A 1 215 ? 29.837 -9.683 -4.897 1.00 42.03 214 ASN A O 1
ATOM 950 N N . VAL A 1 216 ? 29.196 -9.190 -7.011 1.00 42.40 215 VAL A N 1
ATOM 951 C CA . VAL A 1 216 ? 27.970 -9.972 -6.921 1.00 42.82 215 VAL A CA 1
ATOM 952 C C . VAL A 1 216 ? 27.895 -10.871 -8.153 1.00 43.18 215 VAL A C 1
ATOM 953 O O . VAL A 1 216 ? 27.525 -10.415 -9.231 1.00 42.74 215 VAL A O 1
ATOM 957 N N . LEU A 1 217 ? 28.322 -12.125 -7.993 1.00 43.87 216 LEU A N 1
ATOM 958 C CA . LEU A 1 217 ? 28.494 -13.005 -9.126 1.00 51.13 216 LEU A CA 1
ATOM 959 C C . LEU A 1 217 ? 27.283 -13.928 -9.231 1.00 54.69 216 LEU A C 1
ATOM 960 O O . LEU A 1 217 ? 26.656 -14.267 -8.221 1.00 53.45 216 LEU A O 1
ATOM 965 N N . VAL A 1 218 ? 26.978 -14.338 -10.466 1.00 48.36 217 VAL A N 1
ATOM 966 C CA . VAL A 1 218 ? 25.864 -15.243 -10.695 1.00 49.07 217 VAL A CA 1
ATOM 967 C C . VAL A 1 218 ? 26.376 -16.422 -11.499 1.00 49.74 217 VAL A C 1
ATOM 968 O O . VAL A 1 218 ? 27.216 -16.236 -12.369 1.00 50.02 217 VAL A O 1
ATOM 972 N N . SER A 1 219 ? 25.901 -17.615 -11.137 1.00 52.21 218 SER A N 1
ATOM 973 C CA . SER A 1 219 ? 25.964 -18.796 -11.982 1.00 60.56 218 SER A CA 1
ATOM 974 C C . SER A 1 219 ? 24.635 -19.543 -11.892 1.00 61.19 218 SER A C 1
ATOM 975 O O . SER A 1 219 ? 23.795 -19.215 -11.050 1.00 57.09 218 SER A O 1
ATOM 978 N N . GLU A 1 220 ? 24.447 -20.519 -12.780 1.00 68.64 219 GLU A N 1
ATOM 979 C CA . GLU A 1 220 ? 23.260 -21.409 -12.775 1.00 71.16 219 GLU A CA 1
ATOM 980 C C . GLU A 1 220 ? 23.604 -22.671 -11.976 1.00 74.48 219 GLU A C 1
ATOM 981 O O . GLU A 1 220 ? 24.606 -23.330 -12.295 1.00 80.60 219 GLU A O 1
ATOM 983 N N . ILE A 1 221 ? 22.809 -22.950 -10.950 1.00 82.70 220 ILE A N 1
ATOM 984 C CA . ILE A 1 221 ? 22.993 -24.091 -10.012 1.00 83.58 220 ILE A CA 1
ATOM 985 C C . ILE A 1 221 ? 21.634 -24.780 -9.827 1.00 90.02 220 ILE A C 1
ATOM 986 O O . ILE A 1 221 ? 20.748 -24.187 -9.187 1.00 86.78 220 ILE A O 1
ATOM 991 N N . ASP A 1 222 ? 21.503 -25.997 -10.359 1.00 98.63 221 ASP A N 1
ATOM 992 C CA . ASP A 1 222 ? 20.269 -26.825 -10.280 1.00 96.94 221 ASP A CA 1
ATOM 993 C C . ASP A 1 222 ? 19.186 -26.105 -11.073 1.00 89.30 221 ASP A C 1
ATOM 994 O O . ASP A 1 222 ? 18.015 -26.138 -10.653 1.00 89.87 221 ASP A O 1
ATOM 996 N N . GLY A 1 223 ? 19.592 -25.461 -12.167 1.00 88.45 222 GLY A N 1
ATOM 997 C CA . GLY A 1 223 ? 18.675 -24.769 -13.084 1.00 81.30 222 GLY A CA 1
ATOM 998 C C . GLY A 1 223 ? 18.384 -23.342 -12.671 1.00 82.94 222 GLY A C 1
ATOM 999 O O . GLY A 1 223 ? 17.780 -22.627 -13.489 1.00 80.01 222 GLY A O 1
ATOM 1000 N N . ARG A 1 224 ? 18.783 -22.915 -11.468 1.00 71.66 223 ARG A N 1
ATOM 1001 C CA . ARG A 1 224 ? 18.398 -21.551 -11.115 1.00 66.17 223 ARG A CA 1
ATOM 1002 C C . ARG A 1 224 ? 19.607 -20.611 -11.055 1.00 60.40 223 ARG A C 1
ATOM 1003 O O . ARG A 1 224 ? 20.704 -20.978 -10.660 1.00 59.57 223 ARG A O 1
ATOM 1011 N N . PRO A 1 225 ? 19.428 -19.347 -11.499 1.00 53.33 224 PRO A N 1
ATOM 1012 C CA . PRO A 1 225 ? 20.385 -18.297 -11.212 1.00 52.95 224 PRO A CA 1
ATOM 1013 C C . PRO A 1 225 ? 20.482 -18.113 -9.712 1.00 56.13 224 PRO A C 1
ATOM 1014 O O . PRO A 1 225 ? 19.470 -17.896 -9.031 1.00 50.58 224 PRO A O 1
ATOM 1018 N N . MET A 1 226 ? 21.707 -18.234 -9.211 1.00 56.52 225 MET A N 1
ATOM 1019 C CA . MET A 1 226 ? 22.032 -18.141 -7.770 1.00 55.45 225 MET A CA 1
ATOM 1020 C C . MET A 1 226 ? 23.182 -17.136 -7.588 1.00 53.86 225 MET A C 1
ATOM 1021 O O . MET A 1 226 ? 24.228 -17.310 -8.230 1.00 48.63 225 MET A O 1
ATOM 1026 N N . PRO A 1 227 ? 23.025 -16.093 -6.749 1.00 50.48 226 PRO A N 1
ATOM 1027 C CA . PRO A 1 227 ? 24.077 -15.105 -6.572 1.00 50.74 226 PRO A CA 1
ATOM 1028 C C . PRO A 1 227 ? 25.142 -15.485 -5.541 1.00 50.36 226 PRO A C 1
ATOM 1029 O O . PRO A 1 227 ? 24.855 -16.309 -4.660 1.00 46.00 226 PRO A O 1
ATOM 1033 N N . GLY A 1 228 ? 26.334 -14.885 -5.641 1.00 47.60 227 GLY A N 1
ATOM 1034 C CA . GLY A 1 228 ? 27.389 -15.000 -4.644 1.00 47.08 227 GLY A CA 1
ATOM 1035 C C . GLY A 1 228 ? 27.950 -13.609 -4.325 1.00 43.45 227 GLY A C 1
ATOM 1036 O O . GLY A 1 228 ? 28.426 -12.921 -5.220 1.00 43.53 227 GLY A O 1
ATOM 1037 N N . VAL A 1 229 ? 27.868 -13.197 -3.053 1.00 43.28 228 VAL A N 1
ATOM 1038 C CA . VAL A 1 229 ? 28.375 -11.904 -2.623 1.00 44.22 228 VAL A CA 1
ATOM 1039 C C . VAL A 1 229 ? 29.781 -12.115 -2.062 1.00 44.18 228 VAL A C 1
ATOM 1040 O O . VAL A 1 229 ? 29.947 -12.894 -1.147 1.00 46.37 228 VAL A O 1
ATOM 1044 N N . ILE A 1 230 ? 30.777 -11.440 -2.642 1.00 44.19 229 ILE A N 1
ATOM 1045 C CA . ILE A 1 230 ? 32.175 -11.658 -2.299 1.00 46.55 229 ILE A CA 1
ATOM 1046 C C . ILE A 1 230 ? 32.862 -10.352 -1.895 1.00 44.28 229 ILE A C 1
ATOM 1047 O O . ILE A 1 230 ? 32.386 -9.254 -2.219 1.00 44.62 229 ILE A O 1
ATOM 1052 N N . ASP A 1 231 ? 34.003 -10.527 -1.204 1.00 45.52 230 ASP A N 1
ATOM 1053 C CA . ASP A 1 231 ? 34.980 -9.485 -0.952 1.00 44.76 230 ASP A CA 1
ATOM 1054 C C . ASP A 1 231 ? 34.354 -8.423 -0.060 1.00 43.03 230 ASP A C 1
ATOM 1055 O O . ASP A 1 231 ? 34.270 -7.271 -0.441 1.00 45.45 230 ASP A O 1
ATOM 1060 N N . PHE A 1 232 ? 33.813 -8.837 1.083 1.00 44.60 231 PHE A N 1
ATOM 1061 C CA . PHE A 1 232 ? 33.333 -7.910 2.086 1.00 46.80 231 PHE A CA 1
ATOM 1062 C C . PHE A 1 232 ? 34.454 -6.975 2.496 1.00 49.04 231 PHE A C 1
ATOM 1063 O O . PHE A 1 232 ? 35.594 -7.413 2.537 1.00 48.91 231 PHE A O 1
ATOM 1071 N N . GLY A 1 233 ? 34.135 -5.712 2.811 1.00 48.33 232 GLY A N 1
ATOM 1072 C CA . GLY A 1 233 ? 35.159 -4.826 3.362 1.00 54.27 232 GLY A CA 1
ATOM 1073 C C . GLY A 1 233 ? 35.532 -5.262 4.781 1.00 55.23 232 GLY A C 1
ATOM 1074 O O . GLY A 1 233 ? 34.665 -5.565 5.596 1.00 63.61 232 GLY A O 1
ATOM 1075 N N . ILE A 1 234 ? 36.825 -5.395 5.068 1.00 60.20 233 ILE A N 1
ATOM 1076 C CA . ILE A 1 234 ? 37.253 -5.752 6.413 1.00 59.35 233 ILE A CA 1
ATOM 1077 C C . ILE A 1 234 ? 38.212 -4.679 6.901 1.00 59.00 233 ILE A C 1
ATOM 1078 O O . ILE A 1 234 ? 39.230 -4.441 6.256 1.00 56.26 233 ILE A O 1
ATOM 1083 N N . ALA A 1 235 ? 37.852 -4.087 8.048 1.00 58.43 234 ALA A N 1
ATOM 1084 C CA . ALA A 1 235 ? 38.633 -3.089 8.763 1.00 62.71 234 ALA A CA 1
ATOM 1085 C C . ALA A 1 235 ? 38.919 -1.874 7.876 1.00 64.24 234 ALA A C 1
ATOM 1086 O O . ALA A 1 235 ? 40.003 -1.292 7.962 1.00 68.06 234 ALA A O 1
ATOM 1088 N N . VAL A 1 236 ? 37.963 -1.499 7.027 1.00 63.79 235 VAL A N 1
ATOM 1089 C CA . VAL A 1 236 ? 38.210 -0.426 6.013 1.00 67.41 235 VAL A CA 1
ATOM 1090 C C . VAL A 1 236 ? 38.534 0.923 6.671 1.00 68.91 235 VAL A C 1
ATOM 1091 O O . VAL A 1 236 ? 39.262 1.708 6.043 1.00 72.20 235 VAL A O 1
ATOM 1095 N N . ASP A 1 237 ? 38.041 1.173 7.879 1.00 73.66 236 ASP A N 1
ATOM 1096 C CA . ASP A 1 237 ? 38.240 2.512 8.498 1.00 79.54 236 ASP A CA 1
ATOM 1097 C C . ASP A 1 237 ? 39.554 2.549 9.279 1.00 81.29 236 ASP A C 1
ATOM 1098 O O . ASP A 1 237 ? 39.945 3.650 9.709 1.00 87.49 236 ASP A O 1
ATOM 1103 N N . ALA A 1 238 ? 40.213 1.404 9.447 1.00 76.34 237 ALA A N 1
ATOM 1104 C CA . ALA A 1 238 ? 41.431 1.352 10.289 1.00 78.39 237 ALA A CA 1
ATOM 1105 C C . ALA A 1 238 ? 42.687 1.343 9.428 1.00 75.69 237 ALA A C 1
ATOM 1106 O O . ALA A 1 238 ? 43.785 1.136 9.975 1.00 82.03 237 ALA A O 1
ATOM 1108 N N . THR A 1 239 ? 42.546 1.582 8.130 1.00 76.59 238 THR A N 1
ATOM 1109 C CA . THR A 1 239 ? 43.718 1.442 7.281 1.00 77.55 238 THR A CA 1
ATOM 1110 C C . THR A 1 239 ? 44.635 2.649 7.489 1.00 83.76 238 THR A C 1
ATOM 1111 O O . THR A 1 239 ? 44.187 3.758 7.799 1.00 75.25 238 THR A O 1
ATOM 1115 N N . ASN A 1 240 ? 45.940 2.360 7.384 1.00 79.45 239 ASN A N 1
ATOM 1116 C CA . ASN A 1 240 ? 46.987 3.351 7.279 1.00 85.32 239 ASN A CA 1
ATOM 1117 C C . ASN A 1 240 ? 46.535 4.417 6.280 1.00 91.69 239 ASN A C 1
ATOM 1118 O O . ASN A 1 240 ? 46.334 4.113 5.104 1.00 97.04 239 ASN A O 1
ATOM 1123 N N . PRO A 1 241 ? 46.298 5.676 6.731 1.00 99.39 240 PRO A N 1
ATOM 1124 C CA . PRO A 1 241 ? 45.879 6.756 5.824 1.00 102.29 240 PRO A CA 1
ATOM 1125 C C . PRO A 1 241 ? 46.977 7.416 4.984 1.00 101.98 240 PRO A C 1
ATOM 1126 O O . PRO A 1 241 ? 46.682 8.219 4.099 1.00 99.75 240 PRO A O 1
ATOM 1130 N N . GLY A 1 242 ? 48.240 7.065 5.250 1.00 106.43 241 GLY A N 1
ATOM 1131 C CA . GLY A 1 242 ? 49.335 7.372 4.342 1.00 111.17 241 GLY A CA 1
ATOM 1132 C C . GLY A 1 242 ? 49.249 6.558 3.047 1.00 116.97 241 GLY A C 1
ATOM 1133 O O . GLY A 1 242 ? 50.071 6.752 2.153 1.00 121.84 241 GLY A O 1
ATOM 1134 N N . MET A 1 243 ? 48.268 5.641 2.964 1.00 112.64 242 MET A N 1
ATOM 1135 C CA . MET A 1 243 ? 48.038 4.821 1.784 1.00 113.86 242 MET A CA 1
ATOM 1136 C C . MET A 1 243 ? 46.717 5.255 1.111 1.00 112.95 242 MET A C 1
ATOM 1137 O O . MET A 1 243 ? 45.648 4.700 1.468 1.00 113.42 242 MET A O 1
ATOM 1142 N N . HIS A 1 247 ? 40.743 9.223 -7.116 1.00 135.13 246 HIS A N 1
ATOM 1143 C CA . HIS A 1 247 ? 40.373 7.810 -7.403 1.00 136.10 246 HIS A CA 1
ATOM 1144 C C . HIS A 1 247 ? 40.775 6.910 -6.230 1.00 131.51 246 HIS A C 1
ATOM 1145 O O . HIS A 1 247 ? 41.839 6.259 -6.299 1.00 126.49 246 HIS A O 1
ATOM 1152 N N . ASP A 1 248 ? 39.944 6.866 -5.187 1.00 123.89 247 ASP A N 1
ATOM 1153 C CA . ASP A 1 248 ? 40.233 6.000 -4.010 1.00 121.07 247 ASP A CA 1
ATOM 1154 C C . ASP A 1 248 ? 38.929 5.413 -3.468 1.00 109.78 247 ASP A C 1
ATOM 1155 O O . ASP A 1 248 ? 37.877 5.649 -4.098 1.00 108.09 247 ASP A O 1
ATOM 1160 N N . ARG A 1 249 ? 38.997 4.678 -2.353 1.00 101.79 248 ARG A N 1
ATOM 1161 C CA . ARG A 1 249 ? 37.772 4.132 -1.713 1.00 106.53 248 ARG A CA 1
ATOM 1162 C C . ARG A 1 249 ? 36.945 3.358 -2.755 1.00 98.70 248 ARG A C 1
ATOM 1163 O O . ARG A 1 249 ? 37.565 2.638 -3.569 1.00 93.02 248 ARG A O 1
ATOM 1165 N N . GLY A 1 250 ? 35.613 3.492 -2.743 1.00 87.98 249 GLY A N 1
ATOM 1166 C CA . GLY A 1 250 ? 34.793 2.703 -3.647 1.00 76.61 249 GLY A CA 1
ATOM 1167 C C . GLY A 1 250 ? 34.546 3.390 -4.989 1.00 72.49 249 GLY A C 1
ATOM 1168 O O . GLY A 1 250 ? 35.260 4.313 -5.382 1.00 62.83 249 GLY A O 1
ATOM 1169 N N . THR A 1 251 ? 33.488 2.927 -5.665 1.00 63.51 250 THR A N 1
ATOM 1170 C CA . THR A 1 251 ? 33.201 3.271 -7.045 1.00 64.36 250 THR A CA 1
ATOM 1171 C C . THR A 1 251 ? 32.091 4.315 -7.116 1.00 63.58 250 THR A C 1
ATOM 1172 O O . THR A 1 251 ? 30.948 4.048 -6.713 1.00 59.67 250 THR A O 1
ATOM 1176 N N . PRO A 1 252 ? 32.341 5.494 -7.729 1.00 67.41 251 PRO A N 1
ATOM 1177 C CA . PRO A 1 252 ? 31.280 6.496 -7.885 1.00 66.34 251 PRO A CA 1
ATOM 1178 C C . PRO A 1 252 ? 30.095 5.872 -8.614 1.00 67.83 251 PRO A C 1
ATOM 1179 O O . PRO A 1 252 ? 30.285 5.085 -9.537 1.00 75.05 251 PRO A O 1
ATOM 1183 N N . GLY A 1 253 ? 28.877 6.182 -8.146 1.00 64.47 252 GLY A N 1
ATOM 1184 C CA . GLY A 1 253 ? 27.680 5.560 -8.684 1.00 62.06 252 GLY A CA 1
ATOM 1185 C C . GLY A 1 253 ? 27.110 4.504 -7.738 1.00 52.42 252 GLY A C 1
ATOM 1186 O O . GLY A 1 253 ? 25.906 4.533 -7.470 1.00 52.15 252 GLY A O 1
ATOM 1187 N N . TYR A 1 254 ? 27.984 3.627 -7.208 1.00 51.88 253 TYR A N 1
ATOM 1188 C CA . TYR A 1 254 ? 27.582 2.580 -6.278 1.00 49.51 253 TYR A CA 1
ATOM 1189 C C . TYR A 1 254 ? 27.772 3.045 -4.838 1.00 49.58 253 TYR A C 1
ATOM 1190 O O . TYR A 1 254 ? 26.906 2.788 -4.003 1.00 47.26 253 TYR A O 1
ATOM 1199 N N . MET A 1 255 ? 28.881 3.734 -4.558 1.00 51.53 254 MET A N 1
ATOM 1200 C CA . MET A 1 255 ? 29.171 4.205 -3.210 1.00 57.22 254 MET A CA 1
ATOM 1201 C C . MET A 1 255 ? 28.197 5.321 -2.822 1.00 51.21 254 MET A C 1
ATOM 1202 O O . MET A 1 255 ? 27.769 6.119 -3.655 1.00 54.41 254 MET A O 1
ATOM 1207 N N . SER A 1 256 ? 27.815 5.346 -1.541 1.00 48.88 255 SER A N 1
ATOM 1208 C CA . SER A 1 256 ? 26.833 6.304 -1.068 1.00 47.61 255 SER A CA 1
ATOM 1209 C C . SER A 1 256 ? 27.494 7.673 -0.920 1.00 48.03 255 SER A C 1
ATOM 1210 O O . SER A 1 256 ? 28.701 7.765 -0.733 1.00 48.92 255 SER A O 1
ATOM 1213 N N . PRO A 1 257 ? 26.724 8.790 -0.962 1.00 50.56 256 PRO A N 1
ATOM 1214 C CA . PRO A 1 257 ? 27.310 10.101 -0.751 1.00 52.02 256 PRO A CA 1
ATOM 1215 C C . PRO A 1 257 ? 28.093 10.160 0.547 1.00 56.51 256 PRO A C 1
ATOM 1216 O O . PRO A 1 257 ? 29.193 10.722 0.565 1.00 61.49 256 PRO A O 1
ATOM 1220 N N . GLU A 1 258 ? 27.546 9.577 1.612 1.00 55.42 257 GLU A N 1
ATOM 1221 C CA . GLU A 1 258 ? 28.219 9.634 2.935 1.00 54.14 257 GLU A CA 1
ATOM 1222 C C . GLU A 1 258 ? 29.624 9.027 2.796 1.00 54.20 257 GLU A C 1
ATOM 1223 O O . GLU A 1 258 ? 30.587 9.662 3.242 1.00 54.49 257 GLU A O 1
ATOM 1229 N N . GLN A 1 259 ? 29.729 7.864 2.163 1.00 53.67 258 GLN A N 1
ATOM 1230 C CA . GLN A 1 259 ? 31.043 7.206 1.987 1.00 55.26 258 GLN A CA 1
ATOM 1231 C C . GLN A 1 259 ? 31.932 8.103 1.126 1.00 56.30 258 GLN A C 1
ATOM 1232 O O . GLN A 1 259 ? 33.127 8.220 1.435 1.00 61.39 258 GLN A O 1
ATOM 1238 N N . ALA A 1 260 ? 31.360 8.711 0.093 1.00 57.81 259 ALA A N 1
ATOM 1239 C CA . ALA A 1 260 ? 32.143 9.525 -0.822 1.00 61.25 259 ALA A CA 1
ATOM 1240 C C . ALA A 1 260 ? 32.663 10.782 -0.129 1.00 66.19 259 ALA A C 1
ATOM 1241 O O . ALA A 1 260 ? 33.700 11.288 -0.531 1.00 75.23 259 ALA A O 1
ATOM 1243 N N . ARG A 1 261 ? 31.965 11.272 0.910 1.00 67.17 260 ARG A N 1
ATOM 1244 C CA . ARG A 1 261 ? 32.405 12.439 1.664 1.00 70.55 260 ARG A CA 1
ATOM 1245 C C . ARG A 1 261 ? 33.338 12.023 2.807 1.00 72.08 260 ARG A C 1
ATOM 1246 O O . ARG A 1 261 ? 33.768 12.869 3.582 1.00 73.71 260 ARG A O 1
ATOM 1248 N N . GLY A 1 262 ? 33.685 10.731 2.888 1.00 71.85 261 GLY A N 1
ATOM 1249 C CA . GLY A 1 262 ? 34.659 10.247 3.855 1.00 73.85 261 GLY A CA 1
ATOM 1250 C C . GLY A 1 262 ? 34.073 10.167 5.264 1.00 80.69 261 GLY A C 1
ATOM 1251 O O . GLY A 1 262 ? 34.801 10.286 6.247 1.00 76.30 261 GLY A O 1
ATOM 1252 N N . ALA A 1 263 ? 32.759 9.920 5.347 1.00 83.13 262 ALA A N 1
ATOM 1253 C CA . ALA A 1 263 ? 32.027 10.079 6.590 1.00 89.11 262 ALA A CA 1
ATOM 1254 C C . ALA A 1 263 ? 32.396 8.972 7.573 1.00 91.52 262 ALA A C 1
ATOM 1255 O O . ALA A 1 263 ? 32.721 7.854 7.165 1.00 79.86 262 ALA A O 1
ATOM 1257 N N . GLN A 1 264 ? 32.331 9.337 8.865 1.00 99.90 263 GLN A N 1
ATOM 1258 C CA . GLN A 1 264 ? 32.526 8.439 9.992 1.00 102.75 263 GLN A CA 1
ATOM 1259 C C . GLN A 1 264 ? 31.395 7.410 10.040 1.00 104.42 263 GLN A C 1
ATOM 1260 O O . GLN A 1 264 ? 31.654 6.204 10.023 1.00 106.17 263 GLN A O 1
ATOM 1262 N N . ASP A 1 265 ? 30.146 7.900 10.079 1.00 101.47 264 ASP A N 1
ATOM 1263 C CA . ASP A 1 265 ? 28.979 7.057 10.303 1.00 100.59 264 ASP A CA 1
ATOM 1264 C C . ASP A 1 265 ? 28.505 6.431 8.987 1.00 94.15 264 ASP A C 1
ATOM 1265 O O . ASP A 1 265 ? 27.549 6.916 8.382 1.00 100.44 264 ASP A O 1
ATOM 1267 N N . VAL A 1 266 ? 29.175 5.346 8.559 1.00 83.01 265 VAL A N 1
ATOM 1268 C CA . VAL A 1 266 ? 28.737 4.523 7.434 1.00 72.29 265 VAL A CA 1
ATOM 1269 C C . VAL A 1 266 ? 28.119 3.241 7.985 1.00 66.49 265 VAL A C 1
ATOM 1270 O O . VAL A 1 266 ? 28.780 2.481 8.678 1.00 65.66 265 VAL A O 1
ATOM 1274 N N . ASP A 1 267 ? 26.851 2.995 7.644 1.00 64.54 266 ASP A N 1
ATOM 1275 C CA . ASP A 1 267 ? 26.069 1.932 8.248 1.00 56.17 266 ASP A CA 1
ATOM 1276 C C . ASP A 1 267 ? 25.389 1.135 7.137 1.00 50.90 266 ASP A C 1
ATOM 1277 O O . ASP A 1 267 ? 25.765 1.241 5.971 1.00 46.41 266 ASP A O 1
ATOM 1282 N N . ALA A 1 268 ? 24.372 0.351 7.516 1.00 49.22 267 ALA A N 1
ATOM 1283 C CA . ALA A 1 268 ? 23.681 -0.550 6.614 1.00 47.31 267 ALA A CA 1
ATOM 1284 C C . ALA A 1 268 ? 23.056 0.206 5.443 1.00 45.75 267 ALA A C 1
ATOM 1285 O O . ALA A 1 268 ? 22.899 -0.359 4.363 1.00 44.31 267 ALA A O 1
ATOM 1287 N N . ARG A 1 269 ? 22.683 1.474 5.663 1.00 46.50 268 ARG A N 1
ATOM 1288 C CA . ARG A 1 269 ? 22.044 2.283 4.636 1.00 45.78 268 ARG A CA 1
ATOM 1289 C C . ARG A 1 269 ? 22.952 2.568 3.437 1.00 41.05 268 ARG A C 1
ATOM 1290 O O . ARG A 1 269 ? 22.441 2.767 2.341 1.00 38.67 268 ARG A O 1
ATOM 1298 N N . SER A 1 270 ? 24.264 2.431 3.640 1.00 38.13 269 SER A N 1
ATOM 1299 C CA . SER A 1 270 ? 25.243 2.582 2.533 1.00 42.05 269 SER A CA 1
ATOM 1300 C C . SER A 1 270 ? 25.169 1.356 1.613 1.00 40.94 269 SER A C 1
ATOM 1301 O O . SER A 1 270 ? 25.267 1.540 0.397 1.00 44.29 269 SER A O 1
ATOM 1304 N N . ASP A 1 271 ? 25.031 0.157 2.172 1.00 39.56 270 ASP A N 1
ATOM 1305 C CA . ASP A 1 271 ? 24.807 -1.026 1.368 1.00 39.15 270 ASP A CA 1
ATOM 1306 C C . ASP A 1 271 ? 23.476 -0.899 0.620 1.00 38.98 270 ASP A C 1
ATOM 1307 O O . ASP A 1 271 ? 23.383 -1.293 -0.558 1.00 37.19 270 ASP A O 1
ATOM 1312 N N . ILE A 1 272 ? 22.459 -0.353 1.294 1.00 38.47 271 ILE A N 1
ATOM 1313 C CA . ILE A 1 272 ? 21.159 -0.127 0.673 1.00 38.95 271 ILE A CA 1
ATOM 1314 C C . ILE A 1 272 ? 21.320 0.773 -0.562 1.00 39.98 271 ILE A C 1
ATOM 1315 O O . ILE A 1 272 ? 20.810 0.434 -1.629 1.00 36.61 271 ILE A O 1
ATOM 1320 N N . TYR A 1 273 ? 22.113 1.854 -0.442 1.00 41.82 272 TYR A N 1
ATOM 1321 C CA . TYR A 1 273 ? 22.346 2.747 -1.563 1.00 39.00 272 TYR A CA 1
ATOM 1322 C C . TYR A 1 273 ? 22.969 1.971 -2.728 1.00 42.11 272 TYR A C 1
ATOM 1323 O O . TYR A 1 273 ? 22.487 2.066 -3.860 1.00 39.15 272 TYR A O 1
ATOM 1332 N N . ALA A 1 274 ? 24.040 1.208 -2.455 1.00 43.54 273 ALA A N 1
ATOM 1333 C CA . ALA A 1 274 ? 24.719 0.404 -3.474 1.00 41.72 273 ALA A CA 1
ATOM 1334 C C . ALA A 1 274 ? 23.797 -0.636 -4.124 1.00 40.26 273 ALA A C 1
ATOM 1335 O O . ALA A 1 274 ? 23.848 -0.801 -5.336 1.00 38.30 273 ALA A O 1
ATOM 1337 N N . LEU A 1 275 ? 22.936 -1.311 -3.357 1.00 39.99 274 LEU A N 1
ATOM 1338 C CA . LEU A 1 275 ? 21.927 -2.190 -3.940 1.00 41.04 274 LEU A CA 1
ATOM 1339 C C . LEU A 1 275 ? 21.007 -1.417 -4.888 1.00 41.99 274 LEU A C 1
ATOM 1340 O O . LEU A 1 275 ? 20.645 -1.913 -5.969 1.00 37.88 274 LEU A O 1
ATOM 1345 N N . GLY A 1 276 ? 20.657 -0.189 -4.485 1.00 38.51 275 GLY A N 1
ATOM 1346 C CA . GLY A 1 276 ? 19.788 0.638 -5.289 1.00 37.54 275 GLY A CA 1
ATOM 1347 C C . GLY A 1 276 ? 20.400 0.932 -6.651 1.00 37.84 275 GLY A C 1
ATOM 1348 O O . GLY A 1 276 ? 19.716 0.862 -7.669 1.00 39.11 275 GLY A O 1
ATOM 1349 N N . ALA A 1 277 ? 21.701 1.229 -6.646 1.00 40.88 276 ALA A N 1
ATOM 1350 C CA . ALA A 1 277 ? 22.452 1.561 -7.844 1.00 39.11 276 ALA A CA 1
ATOM 1351 C C . ALA A 1 277 ? 22.582 0.328 -8.735 1.00 38.96 276 ALA A C 1
ATOM 1352 O O . ALA A 1 277 ? 22.400 0.413 -9.941 1.00 41.26 276 ALA A O 1
ATOM 1354 N N . MET A 1 278 ? 22.873 -0.833 -8.141 1.00 37.02 277 MET A N 1
ATOM 1355 C CA . MET A 1 278 ? 22.902 -2.069 -8.914 1.00 40.57 277 MET A CA 1
ATOM 1356 C C . MET A 1 278 ? 21.533 -2.388 -9.529 1.00 38.93 277 MET A C 1
ATOM 1357 O O . MET A 1 278 ? 21.454 -2.828 -10.671 1.00 39.10 277 MET A O 1
ATOM 1362 N N . PHE A 1 279 ? 20.464 -2.256 -8.734 1.00 36.07 278 PHE A N 1
ATOM 1363 C CA . PHE A 1 279 ? 19.110 -2.592 -9.170 1.00 38.93 278 PHE A CA 1
ATOM 1364 C C . PHE A 1 279 ? 18.658 -1.617 -10.266 1.00 41.36 278 PHE A C 1
ATOM 1365 O O . PHE A 1 279 ? 17.910 -2.010 -11.157 1.00 38.31 278 PHE A O 1
ATOM 1373 N N . TYR A 1 280 ? 19.140 -0.358 -10.220 1.00 38.38 279 TYR A N 1
ATOM 1374 C CA . TYR A 1 280 ? 18.856 0.622 -11.253 1.00 36.94 279 TYR A CA 1
ATOM 1375 C C . TYR A 1 280 ? 19.400 0.083 -12.576 1.00 38.10 279 TYR A C 1
ATOM 1376 O O . TYR A 1 280 ? 18.695 0.062 -13.587 1.00 39.55 279 TYR A O 1
ATOM 1385 N N . GLU A 1 281 ? 20.660 -0.370 -12.578 1.00 38.75 280 GLU A N 1
ATOM 1386 C CA . GLU A 1 281 ? 21.280 -0.881 -13.801 1.00 43.06 280 GLU A CA 1
ATOM 1387 C C . GLU A 1 281 ? 20.596 -2.165 -14.289 1.00 37.12 280 GLU A C 1
ATOM 1388 O O . GLU A 1 281 ? 20.292 -2.293 -15.481 1.00 35.20 280 GLU A O 1
ATOM 1394 N N . LEU A 1 282 ? 20.319 -3.118 -13.399 1.00 38.23 281 LEU A N 1
ATOM 1395 C CA . LEU A 1 282 ? 19.537 -4.297 -13.795 1.00 39.83 281 LEU A CA 1
ATOM 1396 C C . LEU A 1 282 ? 18.214 -3.916 -14.477 1.00 39.16 281 LEU A C 1
ATOM 1397 O O . LEU A 1 282 ? 17.822 -4.559 -15.451 1.00 40.04 281 LEU A O 1
ATOM 1402 N N . SER A 1 283 ? 17.543 -2.864 -14.004 1.00 39.88 282 SER A N 1
ATOM 1403 C CA . SER A 1 283 ? 16.184 -2.477 -14.469 1.00 43.86 282 SER A CA 1
ATOM 1404 C C . SER A 1 283 ? 16.147 -1.734 -15.811 1.00 38.87 282 SER A C 1
ATOM 1405 O O . SER A 1 283 ? 15.281 -2.099 -16.610 1.00 39.89 282 SER A O 1
ATOM 1408 N N . CYS A 1 284 ? 16.993 -0.729 -16.037 1.00 39.66 283 CYS A N 1
ATOM 1409 C CA . CYS A 1 284 ? 16.952 0.134 -17.250 1.00 40.25 283 CYS A CA 1
ATOM 1410 C C . CYS A 1 284 ? 18.212 -0.005 -18.115 1.00 41.76 283 CYS A C 1
ATOM 1411 O O . CYS A 1 284 ? 18.237 0.611 -19.174 1.00 46.90 283 CYS A O 1
ATOM 1414 N N . GLY A 1 285 ? 19.230 -0.727 -17.662 1.00 40.66 284 GLY A N 1
ATOM 1415 C CA . GLY A 1 285 ? 20.459 -0.972 -18.442 1.00 39.86 284 GLY A CA 1
ATOM 1416 C C . GLY A 1 285 ? 21.316 0.266 -18.585 1.00 39.43 284 GLY A C 1
ATOM 1417 O O . GLY A 1 285 ? 22.148 0.268 -19.501 1.00 43.84 284 GLY A O 1
ATOM 1418 N N . LEU A 1 286 ? 21.155 1.267 -17.719 1.00 39.27 285 LEU A N 1
ATOM 1419 C CA . LEU A 1 286 ? 21.862 2.540 -17.793 1.00 39.88 285 LEU A CA 1
ATOM 1420 C C . LEU A 1 286 ? 22.341 2.877 -16.383 1.00 43.18 285 LEU A C 1
ATOM 1421 O O . LEU A 1 286 ? 21.710 2.502 -15.390 1.00 42.82 285 LEU A O 1
ATOM 1426 N N . ALA A 1 287 ? 23.483 3.555 -16.294 1.00 41.84 286 ALA A N 1
ATOM 1427 C CA . ALA A 1 287 ? 24.037 3.862 -14.999 1.00 43.91 286 ALA A CA 1
ATOM 1428 C C . ALA A 1 287 ? 23.234 4.987 -14.348 1.00 42.30 286 ALA A C 1
ATOM 1429 O O . ALA A 1 287 ? 22.841 5.943 -15.007 1.00 41.56 286 ALA A O 1
ATOM 1431 N N . PRO A 1 288 ? 23.061 4.950 -13.020 1.00 40.06 287 PRO A N 1
ATOM 1432 C CA . PRO A 1 288 ? 22.529 6.094 -12.274 1.00 45.75 287 PRO A CA 1
ATOM 1433 C C . PRO A 1 288 ? 23.505 7.266 -12.264 1.00 47.21 287 PRO A C 1
ATOM 1434 O O . PRO A 1 288 ? 24.640 7.113 -11.826 1.00 51.70 287 PRO A O 1
ATOM 1438 N N . VAL A 1 289 ? 23.057 8.435 -12.734 1.00 50.16 288 VAL A N 1
ATOM 1439 C CA . VAL A 1 289 ? 23.888 9.623 -12.714 1.00 51.87 288 VAL A CA 1
ATOM 1440 C C . VAL A 1 289 ? 23.230 10.662 -11.811 1.00 49.02 288 VAL A C 1
ATOM 1441 O O . VAL A 1 289 ? 22.236 11.255 -12.189 1.00 48.70 288 VAL A O 1
ATOM 1445 N N . ALA A 1 290 ? 23.806 10.887 -10.632 1.00 51.34 289 ALA A N 1
ATOM 1446 C CA . ALA A 1 290 ? 23.272 11.854 -9.692 1.00 55.35 289 ALA A CA 1
ATOM 1447 C C . ALA A 1 290 ? 23.309 13.245 -10.327 1.00 56.23 289 ALA A C 1
ATOM 1448 O O . ALA A 1 290 ? 24.373 13.708 -10.718 1.00 62.12 289 ALA A O 1
ATOM 1450 N N . GLY A 1 291 ? 22.134 13.871 -10.490 1.00 53.12 290 GLY A N 1
ATOM 1451 C CA . GLY A 1 291 ? 22.021 15.229 -11.025 1.00 57.94 290 GLY A CA 1
ATOM 1452 C C . GLY A 1 291 ? 22.302 16.275 -9.948 1.00 59.02 290 GLY A C 1
ATOM 1453 O O . GLY A 1 291 ? 22.806 15.930 -8.887 1.00 59.48 290 GLY A O 1
ATOM 1454 N N . ARG A 1 292 ? 22.046 17.554 -10.221 1.00 68.54 291 ARG A N 1
ATOM 1455 C CA . ARG A 1 292 ? 22.434 18.657 -9.294 1.00 74.39 291 ARG A CA 1
ATOM 1456 C C . ARG A 1 292 ? 21.949 18.417 -7.856 1.00 77.09 291 ARG A C 1
ATOM 1457 O O . ARG A 1 292 ? 22.672 18.825 -6.928 1.00 79.31 291 ARG A O 1
ATOM 1459 N N . ASP A 1 293 ? 20.793 17.780 -7.676 1.00 78.05 292 ASP A N 1
ATOM 1460 C CA . ASP A 1 293 ? 20.198 17.571 -6.329 1.00 73.53 292 ASP A CA 1
ATOM 1461 C C . ASP A 1 293 ? 20.664 16.229 -5.754 1.00 72.15 292 ASP A C 1
ATOM 1462 O O . ASP A 1 293 ? 20.049 15.773 -4.773 1.00 72.50 292 ASP A O 1
ATOM 1467 N N . GLY A 1 294 ? 21.645 15.574 -6.368 1.00 64.66 293 GLY A N 1
ATOM 1468 C CA . GLY A 1 294 ? 22.275 14.357 -5.824 1.00 58.91 293 GLY A CA 1
ATOM 1469 C C . GLY A 1 294 ? 21.408 13.129 -6.015 1.00 55.13 293 GLY A C 1
ATOM 1470 O O . GLY A 1 294 ? 21.636 12.144 -5.299 1.00 52.06 293 GLY A O 1
ATOM 1471 N N . VAL A 1 295 ? 20.446 13.198 -6.935 1.00 50.67 294 VAL A N 1
ATOM 1472 C CA . VAL A 1 295 ? 19.483 12.094 -7.213 1.00 52.65 294 VAL A CA 1
ATOM 1473 C C . VAL A 1 295 ? 19.473 11.806 -8.724 1.00 44.63 294 VAL A C 1
ATOM 1474 O O . VAL A 1 295 ? 19.366 12.763 -9.497 1.00 44.47 294 VAL A O 1
ATOM 1478 N N . PRO A 1 296 ? 19.531 10.530 -9.165 1.00 43.07 295 PRO A N 1
ATOM 1479 C CA . PRO A 1 296 ? 19.378 10.204 -10.574 1.00 44.21 295 PRO A CA 1
ATOM 1480 C C . PRO A 1 296 ? 17.965 10.408 -11.095 1.00 45.46 295 PRO A C 1
ATOM 1481 O O . PRO A 1 296 ? 17.021 10.432 -10.302 1.00 45.00 295 PRO A O 1
ATOM 1485 N N . GLN A 1 297 ? 17.815 10.534 -12.411 1.00 44.50 296 GLN A N 1
ATOM 1486 C CA . GLN A 1 297 ? 16.522 10.452 -13.052 1.00 49.76 296 GLN A CA 1
ATOM 1487 C C . GLN A 1 297 ? 15.875 9.107 -12.731 1.00 46.41 296 GLN A C 1
ATOM 1488 O O . GLN A 1 297 ? 16.585 8.111 -12.633 1.00 43.79 296 GLN A O 1
ATOM 1494 N N . PRO A 1 298 ? 14.524 8.995 -12.666 1.00 47.47 297 PRO A N 1
ATOM 1495 C CA . PRO A 1 298 ? 13.877 7.680 -12.604 1.00 48.21 297 PRO A CA 1
ATOM 1496 C C . PRO A 1 298 ? 14.314 6.815 -13.781 1.00 44.18 297 PRO A C 1
ATOM 1497 O O . PRO A 1 298 ? 14.445 7.317 -14.891 1.00 43.98 297 PRO A O 1
ATOM 1501 N N . PRO A 1 299 ? 14.507 5.491 -13.587 1.00 41.37 298 PRO A N 1
ATOM 1502 C CA . PRO A 1 299 ? 14.871 4.601 -14.680 1.00 40.22 298 PRO A CA 1
ATOM 1503 C C . PRO A 1 299 ? 14.031 4.788 -15.924 1.00 41.85 298 PRO A C 1
ATOM 1504 O O . PRO A 1 299 ? 14.577 4.754 -17.018 1.00 45.19 298 PRO A O 1
ATOM 1508 N N . SER A 1 300 ? 12.705 4.949 -15.755 1.00 45.60 299 SER A N 1
ATOM 1509 C CA . SER A 1 300 ? 11.812 5.058 -16.904 1.00 43.67 299 SER A CA 1
ATOM 1510 C C . SER A 1 300 ? 12.194 6.265 -17.772 1.00 43.86 299 SER A C 1
ATOM 1511 O O . SER A 1 300 ? 12.228 6.181 -19.004 1.00 48.06 299 SER A O 1
ATOM 1514 N N . GLN A 1 301 ? 12.459 7.405 -17.132 1.00 42.90 300 GLN A N 1
ATOM 1515 C CA . GLN A 1 301 ? 12.828 8.603 -17.867 1.00 49.05 300 GLN A CA 1
ATOM 1516 C C . GLN A 1 301 ? 14.233 8.478 -18.462 1.00 43.80 300 GLN A C 1
ATOM 1517 O O . GLN A 1 301 ? 14.513 9.064 -19.506 1.00 44.88 300 GLN A O 1
ATOM 1523 N N . ARG A 1 302 ? 15.125 7.742 -17.804 1.00 41.19 301 ARG A N 1
ATOM 1524 C CA . ARG A 1 302 ? 16.508 7.547 -18.304 1.00 43.04 301 ARG A CA 1
ATOM 1525 C C . ARG A 1 302 ? 16.459 6.792 -19.639 1.00 43.65 301 ARG A C 1
ATOM 1526 O O . ARG A 1 302 ? 17.060 7.277 -20.598 1.00 43.03 301 ARG A O 1
ATOM 1534 N N . VAL A 1 303 ? 15.744 5.671 -19.699 1.00 42.99 302 VAL A N 1
ATOM 1535 C CA . VAL A 1 303 ? 15.678 4.826 -20.926 1.00 46.63 302 VAL A CA 1
ATOM 1536 C C . VAL A 1 303 ? 14.857 5.553 -22.001 1.00 47.98 302 VAL A C 1
ATOM 1537 O O . VAL A 1 303 ? 15.042 5.249 -23.183 1.00 49.61 302 VAL A O 1
ATOM 1541 N N . ALA A 1 304 ? 13.978 6.464 -21.604 1.00 50.85 303 ALA A N 1
ATOM 1542 C CA . ALA A 1 304 ? 13.151 7.244 -22.547 1.00 52.43 303 ALA A CA 1
ATOM 1543 C C . ALA A 1 304 ? 14.023 8.253 -23.287 1.00 47.59 303 ALA A C 1
ATOM 1544 O O . ALA A 1 304 ? 13.751 8.493 -24.469 1.00 50.48 303 ALA A O 1
ATOM 1546 N N . ALA A 1 305 ? 15.040 8.808 -22.627 1.00 48.68 304 ALA A N 1
ATOM 1547 C CA . ALA A 1 305 ? 15.890 9.819 -23.249 1.00 49.76 304 ALA A CA 1
ATOM 1548 C C . ALA A 1 305 ? 16.936 9.251 -24.231 1.00 54.54 304 ALA A C 1
ATOM 1549 O O . ALA A 1 305 ? 17.471 10.003 -25.032 1.00 53.19 304 ALA A O 1
ATOM 1551 N N . VAL A 1 306 ? 17.304 7.957 -24.158 1.00 52.26 305 VAL A N 1
ATOM 1552 C CA . VAL A 1 306 ? 18.453 7.466 -24.916 1.00 51.41 305 VAL A CA 1
ATOM 1553 C C . VAL A 1 306 ? 18.058 7.252 -26.382 1.00 52.03 305 VAL A C 1
ATOM 1554 O O . VAL A 1 306 ? 16.886 7.137 -26.686 1.00 53.67 305 VAL A O 1
ATOM 1558 N N . PRO A 1 307 ? 19.000 7.190 -27.353 1.00 54.47 306 PRO A N 1
ATOM 1559 C CA . PRO A 1 307 ? 18.642 6.988 -28.764 1.00 55.46 306 PRO A CA 1
ATOM 1560 C C . PRO A 1 307 ? 18.109 5.587 -29.047 1.00 58.87 306 PRO A C 1
ATOM 1561 O O . PRO A 1 307 ? 18.162 4.718 -28.188 1.00 54.70 306 PRO A O 1
ATOM 1565 N N . ALA A 1 308 ? 17.576 5.384 -30.257 1.00 63.60 307 ALA A N 1
ATOM 1566 C CA . ALA A 1 308 ? 16.737 4.231 -30.562 1.00 67.08 307 ALA A CA 1
ATOM 1567 C C . ALA A 1 308 ? 17.547 2.933 -30.507 1.00 65.43 307 ALA A C 1
ATOM 1568 O O . ALA A 1 308 ? 17.034 1.903 -30.078 1.00 61.97 307 ALA A O 1
ATOM 1570 N N . ASP A 1 309 ? 18.813 3.007 -30.927 1.00 65.16 308 ASP A N 1
ATOM 1571 C CA . ASP A 1 309 ? 19.711 1.862 -30.932 1.00 70.26 308 ASP A CA 1
ATOM 1572 C C . ASP A 1 309 ? 20.000 1.375 -29.504 1.00 67.36 308 ASP A C 1
ATOM 1573 O O . ASP A 1 309 ? 19.966 0.167 -29.264 1.00 59.40 308 ASP A O 1
ATOM 1578 N N . ALA A 1 310 ? 20.321 2.300 -28.578 1.00 61.70 309 ALA A N 1
ATOM 1579 C CA . ALA A 1 310 ? 20.510 1.959 -27.174 1.00 58.26 309 ALA A CA 1
ATOM 1580 C C . ALA A 1 310 ? 19.232 1.345 -26.608 1.00 55.57 309 ALA A C 1
ATOM 1581 O O . ALA A 1 310 ? 19.303 0.356 -25.898 1.00 50.27 309 ALA A O 1
ATOM 1583 N N . ARG A 1 311 ? 18.080 1.964 -26.915 1.00 50.65 310 ARG A N 1
ATOM 1584 C CA . ARG A 1 311 ? 16.784 1.474 -26.489 1.00 51.04 310 ARG A CA 1
ATOM 1585 C C . ARG A 1 311 ? 16.546 0.021 -26.929 1.00 51.58 310 ARG A C 1
ATOM 1586 O O . ARG A 1 311 ? 16.153 -0.804 -26.093 1.00 48.36 310 ARG A O 1
ATOM 1594 N N . ALA A 1 312 ? 16.774 -0.295 -28.217 1.00 50.68 311 ALA A N 1
ATOM 1595 C CA . ALA A 1 312 ? 16.587 -1.641 -28.751 1.00 53.60 311 ALA A CA 1
ATOM 1596 C C . ALA A 1 312 ? 17.436 -2.655 -27.989 1.00 54.85 311 ALA A C 1
ATOM 1597 O O . ALA A 1 312 ? 16.942 -3.717 -27.644 1.00 55.76 311 ALA A O 1
ATOM 1599 N N . ARG A 1 313 ? 18.725 -2.362 -27.780 1.00 53.95 312 ARG A N 1
ATOM 1600 C CA . ARG A 1 313 ? 19.600 -3.280 -27.066 1.00 52.26 312 ARG A CA 1
ATOM 1601 C C . ARG A 1 313 ? 19.113 -3.505 -25.630 1.00 46.64 312 ARG A C 1
ATOM 1602 O O . ARG A 1 313 ? 19.102 -4.633 -25.143 1.00 45.49 312 ARG A O 1
ATOM 1610 N N . ILE A 1 314 ? 18.702 -2.447 -24.940 1.00 42.58 313 ILE A N 1
ATOM 1611 C CA . ILE A 1 314 ? 18.264 -2.604 -23.558 1.00 42.86 313 ILE A CA 1
ATOM 1612 C C . ILE A 1 314 ? 17.021 -3.506 -23.488 1.00 47.41 313 ILE A C 1
ATOM 1613 O O . ILE A 1 314 ? 16.889 -4.309 -22.549 1.00 42.26 313 ILE A O 1
ATOM 1618 N N . CYS A 1 315 ? 16.086 -3.324 -24.444 1.00 44.08 314 CYS A N 1
ATOM 1619 C CA . CYS A 1 315 ? 14.819 -4.054 -24.456 1.00 44.87 314 CYS A CA 1
ATOM 1620 C C . CYS A 1 315 ? 15.034 -5.511 -24.873 1.00 44.46 314 CYS A C 1
ATOM 1621 O O . CYS A 1 315 ? 14.444 -6.413 -24.297 1.00 42.05 314 CYS A O 1
ATOM 1624 N N . ALA A 1 316 ? 15.934 -5.770 -25.815 1.00 46.11 315 ALA A N 1
ATOM 1625 C CA . ALA A 1 316 ? 16.252 -7.145 -26.148 1.00 47.29 315 ALA A CA 1
ATOM 1626 C C . ALA A 1 316 ? 16.878 -7.878 -24.952 1.00 49.50 315 ALA A C 1
ATOM 1627 O O . ALA A 1 316 ? 16.598 -9.051 -24.725 1.00 55.87 315 ALA A O 1
ATOM 1629 N N . ALA A 1 317 ? 17.744 -7.217 -24.182 1.00 47.40 316 ALA A N 1
ATOM 1630 C CA . ALA A 1 317 ? 18.403 -7.862 -23.054 1.00 45.92 316 ALA A CA 1
ATOM 1631 C C . ALA A 1 317 ? 17.431 -8.149 -21.894 1.00 43.54 316 ALA A C 1
ATOM 1632 O O . ALA A 1 317 ? 17.774 -8.859 -20.949 1.00 41.49 316 ALA A O 1
ATOM 1634 N N . ARG A 1 318 ? 16.220 -7.585 -21.952 1.00 42.02 317 ARG A N 1
ATOM 1635 C CA . ARG A 1 318 ? 15.175 -7.832 -20.972 1.00 43.02 317 ARG A CA 1
ATOM 1636 C C . ARG A 1 318 ? 13.933 -8.501 -21.587 1.00 44.57 317 ARG A C 1
ATOM 1637 O O . ARG A 1 318 ? 12.885 -8.528 -20.955 1.00 40.74 317 ARG A O 1
ATOM 1645 N N . ALA A 1 319 ? 14.037 -9.030 -22.812 1.00 44.67 318 ALA A N 1
ATOM 1646 C CA . ALA A 1 319 ? 12.954 -9.751 -23.471 1.00 47.44 318 ALA A CA 1
ATOM 1647 C C . ALA A 1 319 ? 11.615 -9.013 -23.400 1.00 45.31 318 ALA A C 1
ATOM 1648 O O . ALA A 1 319 ? 10.618 -9.645 -23.081 1.00 45.74 318 ALA A O 1
ATOM 1650 N N . THR A 1 320 ? 11.582 -7.722 -23.775 1.00 45.99 319 THR A N 1
ATOM 1651 C CA . THR A 1 320 ? 10.404 -6.859 -23.657 1.00 45.83 319 THR A CA 1
ATOM 1652 C C . THR A 1 320 ? 10.398 -5.791 -24.761 1.00 48.27 319 THR A C 1
ATOM 1653 O O . THR A 1 320 ? 11.390 -5.552 -25.449 1.00 50.58 319 THR A O 1
ATOM 1657 N N . THR A 1 321 ? 9.249 -5.154 -24.955 1.00 50.55 320 THR A N 1
ATOM 1658 C CA . THR A 1 321 ? 9.134 -3.964 -25.792 1.00 48.97 320 THR A CA 1
ATOM 1659 C C . THR A 1 321 ? 9.472 -2.745 -24.937 1.00 43.62 320 THR A C 1
ATOM 1660 O O . THR A 1 321 ? 9.379 -2.781 -23.705 1.00 40.49 320 THR A O 1
ATOM 1664 N N . TYR A 1 322 ? 9.874 -1.664 -25.603 1.00 45.49 321 TYR A N 1
ATOM 1665 C CA . TYR A 1 322 ? 10.120 -0.397 -24.927 1.00 45.63 321 TYR A CA 1
ATOM 1666 C C . TYR A 1 322 ? 8.909 0.026 -24.096 1.00 42.02 321 TYR A C 1
ATOM 1667 O O . TYR A 1 322 ? 9.029 0.350 -22.908 1.00 43.48 321 TYR A O 1
ATOM 1676 N N . GLN A 1 323 ? 7.724 0.005 -24.698 1.00 42.55 322 GLN A N 1
ATOM 1677 C CA . GLN A 1 323 ? 6.512 0.502 -23.996 1.00 43.03 322 GLN A CA 1
ATOM 1678 C C . GLN A 1 323 ? 6.216 -0.309 -22.721 1.00 42.29 322 GLN A C 1
ATOM 1679 O O . GLN A 1 323 ? 5.849 0.308 -21.716 1.00 41.98 322 GLN A O 1
ATOM 1685 N N . LYS A 1 324 ? 6.362 -1.630 -22.774 1.00 40.90 323 LYS A N 1
ATOM 1686 C CA . LYS A 1 324 ? 6.107 -2.482 -21.587 1.00 39.45 323 LYS A CA 1
ATOM 1687 C C . LYS A 1 324 ? 7.193 -2.217 -20.543 1.00 34.04 323 LYS A C 1
ATOM 1688 O O . LYS A 1 324 ? 6.857 -2.134 -19.361 1.00 39.61 323 LYS A O 1
ATOM 1694 N N . LEU A 1 325 ? 8.441 -2.091 -20.987 1.00 37.48 324 LEU A N 1
ATOM 1695 C CA . LEU A 1 325 ? 9.548 -1.776 -20.057 1.00 36.62 324 LEU A CA 1
ATOM 1696 C C . LEU A 1 325 ? 9.231 -0.456 -19.350 1.00 37.92 324 LEU A C 1
ATOM 1697 O O . LEU A 1 325 ? 9.276 -0.430 -18.115 1.00 38.49 324 LEU A O 1
ATOM 1702 N N . HIS A 1 326 ? 8.885 0.571 -20.123 1.00 35.76 325 HIS A N 1
ATOM 1703 C CA . HIS A 1 326 ? 8.579 1.894 -19.520 1.00 38.76 325 HIS A CA 1
ATOM 1704 C C . HIS A 1 326 ? 7.457 1.780 -18.487 1.00 38.97 325 HIS A C 1
ATOM 1705 O O . HIS A 1 326 ? 7.575 2.359 -17.405 1.00 38.65 325 HIS A O 1
ATOM 1712 N N . GLU A 1 327 ? 6.403 1.042 -18.820 1.00 38.62 326 GLU A N 1
ATOM 1713 C CA . GLU A 1 327 ? 5.234 0.910 -17.916 1.00 42.58 326 GLU A CA 1
ATOM 1714 C C . GLU A 1 327 ? 5.619 0.125 -16.654 1.00 43.06 326 GLU A C 1
ATOM 1715 O O . GLU A 1 327 ? 5.256 0.572 -15.559 1.00 38.68 326 GLU A O 1
ATOM 1721 N N . GLN A 1 328 ? 6.334 -0.985 -16.810 1.00 40.52 327 GLN A N 1
ATOM 1722 C CA . GLN A 1 328 ? 6.663 -1.843 -15.643 1.00 41.45 327 GLN A CA 1
ATOM 1723 C C . GLN A 1 328 ? 7.578 -1.067 -14.688 1.00 39.16 327 GLN A C 1
ATOM 1724 O O . GLN A 1 328 ? 7.422 -1.218 -13.471 1.00 41.86 327 GLN A O 1
ATOM 1730 N N . LEU A 1 329 ? 8.491 -0.272 -15.234 1.00 39.10 328 LEU A N 1
ATOM 1731 C CA . LEU A 1 329 ? 9.338 0.564 -14.389 1.00 42.42 328 LEU A CA 1
ATOM 1732 C C . LEU A 1 329 ? 8.500 1.606 -13.646 1.00 40.37 328 LEU A C 1
ATOM 1733 O O . LEU A 1 329 ? 8.690 1.844 -12.450 1.00 39.47 328 LEU A O 1
ATOM 1738 N N . ARG A 1 330 ? 7.629 2.286 -14.392 1.00 43.90 329 ARG A N 1
ATOM 1739 C CA . ARG A 1 330 ? 6.729 3.275 -13.808 1.00 47.93 329 ARG A CA 1
ATOM 1740 C C . ARG A 1 330 ? 5.824 2.637 -12.756 1.00 47.72 329 ARG A C 1
ATOM 1741 O O . ARG A 1 330 ? 5.517 3.299 -11.768 1.00 50.06 329 ARG A O 1
ATOM 1749 N N . ASP A 1 331 ? 5.471 1.361 -12.904 1.00 44.39 330 ASP A N 1
ATOM 1750 C CA . ASP A 1 331 ? 4.546 0.643 -11.983 1.00 52.50 330 ASP A CA 1
ATOM 1751 C C . ASP A 1 331 ? 5.103 0.533 -10.561 1.00 48.40 330 ASP A C 1
ATOM 1752 O O . ASP A 1 331 ? 4.286 0.382 -9.653 1.00 48.88 330 ASP A O 1
ATOM 1757 N N . GLY A 1 332 ? 6.413 0.612 -10.363 1.00 42.08 331 GLY A N 1
ATOM 1758 C CA . GLY A 1 332 ? 6.960 0.594 -8.999 1.00 41.04 331 GLY A CA 1
ATOM 1759 C C . GLY A 1 332 ? 8.461 0.470 -8.900 1.00 37.94 331 GLY A C 1
ATOM 1760 O O . GLY A 1 332 ? 8.970 0.808 -7.842 1.00 45.39 331 GLY A O 1
ATOM 1761 N N . LEU A 1 333 ? 9.148 -0.035 -9.916 1.00 37.86 332 LEU A N 1
ATOM 1762 C CA . LEU A 1 333 ? 10.605 -0.262 -9.796 1.00 39.48 332 LEU A CA 1
ATOM 1763 C C . LEU A 1 333 ? 11.289 1.107 -9.715 1.00 38.62 332 LEU A C 1
ATOM 1764 O O . LEU A 1 333 ? 12.259 1.190 -9.011 1.00 46.03 332 LEU A O 1
ATOM 1769 N N . ASP A 1 334 ? 10.792 2.123 -10.409 1.00 39.42 333 ASP A N 1
ATOM 1770 C CA . ASP A 1 334 ? 11.333 3.503 -10.319 1.00 39.92 333 ASP A CA 1
ATOM 1771 C C . ASP A 1 334 ? 11.335 3.954 -8.862 1.00 37.33 333 ASP A C 1
ATOM 1772 O O . ASP A 1 334 ? 12.404 4.257 -8.343 1.00 38.44 333 ASP A O 1
ATOM 1777 N N . ALA A 1 335 ? 10.177 3.924 -8.218 1.00 38.52 334 ALA A N 1
ATOM 1778 C CA . ALA A 1 335 ? 10.046 4.375 -6.817 1.00 40.58 334 ALA A CA 1
ATOM 1779 C C . ALA A 1 335 ? 10.986 3.602 -5.894 1.00 40.55 334 ALA A C 1
ATOM 1780 O O . ALA A 1 335 ? 11.641 4.229 -5.060 1.00 40.60 334 ALA A O 1
ATOM 1782 N N . ILE A 1 336 ? 11.043 2.283 -6.053 1.00 42.03 335 ILE A N 1
ATOM 1783 C CA . ILE A 1 336 ? 11.871 1.436 -5.148 1.00 42.78 335 ILE A CA 1
ATOM 1784 C C . ILE A 1 336 ? 13.348 1.826 -5.304 1.00 41.81 335 ILE A C 1
ATOM 1785 O O . ILE A 1 336 ? 13.990 2.107 -4.282 1.00 37.83 335 ILE A O 1
ATOM 1790 N N . VAL A 1 337 ? 13.846 1.873 -6.536 1.00 35.97 336 VAL A N 1
ATOM 1791 C CA . VAL A 1 337 ? 15.293 2.166 -6.751 1.00 38.91 336 VAL A CA 1
ATOM 1792 C C . VAL A 1 337 ? 15.597 3.618 -6.334 1.00 39.77 336 VAL A C 1
ATOM 1793 O O . VAL A 1 337 ? 16.666 3.837 -5.763 1.00 42.47 336 VAL A O 1
ATOM 1797 N N . LEU A 1 338 ? 14.671 4.548 -6.556 1.00 40.41 337 LEU A N 1
ATOM 1798 C CA . LEU A 1 338 ? 14.895 5.921 -6.111 1.00 41.71 337 LEU A CA 1
ATOM 1799 C C . LEU A 1 338 ? 14.848 6.042 -4.583 1.00 43.61 337 LEU A C 1
ATOM 1800 O O . LEU A 1 338 ? 15.604 6.811 -3.993 1.00 45.30 337 LEU A O 1
ATOM 1805 N N . ARG A 1 339 ? 13.995 5.283 -3.901 1.00 42.99 338 ARG A N 1
ATOM 1806 C CA . ARG A 1 339 ? 14.027 5.337 -2.444 1.00 42.80 338 ARG A CA 1
ATOM 1807 C C . ARG A 1 339 ? 15.408 4.877 -1.950 1.00 42.76 338 ARG A C 1
ATOM 1808 O O . ARG A 1 339 ? 15.979 5.488 -1.046 1.00 44.42 338 ARG A O 1
ATOM 1816 N N . ALA A 1 340 ? 15.946 3.801 -2.551 1.00 39.30 339 ALA A N 1
ATOM 1817 C CA . ALA A 1 340 ? 17.224 3.232 -2.134 1.00 40.49 339 ALA A CA 1
ATOM 1818 C C . ALA A 1 340 ? 18.365 4.214 -2.410 1.00 40.64 339 ALA A C 1
ATOM 1819 O O . ALA A 1 340 ? 19.339 4.228 -1.672 1.00 42.96 339 ALA A O 1
ATOM 1821 N N . LEU A 1 341 ? 18.172 5.102 -3.394 1.00 40.17 340 LEU A N 1
ATOM 1822 C CA . LEU A 1 341 ? 19.186 6.016 -3.869 1.00 40.32 340 LEU A CA 1
ATOM 1823 C C . LEU A 1 341 ? 18.946 7.435 -3.357 1.00 46.16 340 LEU A C 1
ATOM 1824 O O . LEU A 1 341 ? 19.594 8.370 -3.838 1.00 47.48 340 LEU A O 1
ATOM 1829 N N . GLU A 1 342 ? 18.074 7.579 -2.361 1.00 43.58 341 GLU A N 1
ATOM 1830 C CA . GLU A 1 342 ? 17.857 8.865 -1.656 1.00 45.80 341 GLU A CA 1
ATOM 1831 C C . GLU A 1 342 ? 19.213 9.407 -1.176 1.00 49.09 341 GLU A C 1
ATOM 1832 O O . GLU A 1 342 ? 19.927 8.666 -0.518 1.00 45.79 341 GLU A O 1
ATOM 1838 N N . PRO A 1 343 ? 19.614 10.650 -1.515 1.00 46.45 342 PRO A N 1
ATOM 1839 C CA . PRO A 1 343 ? 20.919 11.148 -1.110 1.00 45.63 342 PRO A CA 1
ATOM 1840 C C . PRO A 1 343 ? 21.110 11.195 0.404 1.00 49.09 342 PRO A C 1
ATOM 1841 O O . PRO A 1 343 ? 22.236 11.020 0.880 1.00 44.30 342 PRO A O 1
ATOM 1845 N N . GLN A 1 344 ? 20.021 11.391 1.141 1.00 50.67 343 GLN A N 1
ATOM 1846 C CA . GLN A 1 344 ? 20.032 11.426 2.623 1.00 51.75 343 GLN A CA 1
ATOM 1847 C C . GLN A 1 344 ? 19.685 10.036 3.176 1.00 48.95 343 GLN A C 1
ATOM 1848 O O . GLN A 1 344 ? 18.694 9.467 2.731 1.00 45.35 343 GLN A O 1
ATOM 1854 N N . PRO A 1 345 ? 20.538 9.443 4.035 1.00 51.40 344 PRO A N 1
ATOM 1855 C CA . PRO A 1 345 ? 20.244 8.161 4.660 1.00 51.16 344 PRO A CA 1
ATOM 1856 C C . PRO A 1 345 ? 18.896 8.110 5.352 1.00 47.92 344 PRO A C 1
ATOM 1857 O O . PRO A 1 345 ? 18.235 7.065 5.298 1.00 47.25 344 PRO A O 1
ATOM 1861 N N . GLY A 1 346 ? 18.509 9.203 5.999 1.00 46.81 345 GLY A N 1
ATOM 1862 C CA . GLY A 1 346 ? 17.239 9.295 6.703 1.00 52.71 345 GLY A CA 1
ATOM 1863 C C . GLY A 1 346 ? 16.022 9.148 5.783 1.00 50.05 345 GLY A C 1
ATOM 1864 O O . GLY A 1 346 ? 14.930 8.887 6.266 1.00 50.82 345 GLY A O 1
ATOM 1865 N N . ALA A 1 347 ? 16.161 9.399 4.489 1.00 47.20 346 ALA A N 1
ATOM 1866 C CA . ALA A 1 347 ? 15.038 9.321 3.529 1.00 47.23 346 ALA A CA 1
ATOM 1867 C C . ALA A 1 347 ? 15.085 7.991 2.795 1.00 43.06 346 ALA A C 1
ATOM 1868 O O . ALA A 1 347 ? 14.206 7.769 1.995 1.00 45.37 346 ALA A O 1
ATOM 1870 N N . ARG A 1 348 ? 16.145 7.170 3.127 1.00 43.66 347 ARG A N 1
ATOM 1871 C CA . ARG A 1 348 ? 16.317 5.887 2.411 1.00 42.98 347 ARG A CA 1
ATOM 1872 C C . ARG A 1 348 ? 15.587 4.796 3.190 1.00 42.22 347 ARG A C 1
ATOM 1873 O O . ARG A 1 348 ? 15.124 5.067 4.298 1.00 42.60 347 ARG A O 1
ATOM 1881 N N . TYR A 1 349 ? 15.461 3.602 2.561 1.00 43.14 348 TYR A N 1
ATOM 1882 C CA . TYR A 1 349 ? 14.962 2.427 3.308 1.00 46.84 348 TYR A CA 1
ATOM 1883 C C . TYR A 1 349 ? 15.827 2.309 4.567 1.00 45.17 348 TYR A C 1
ATOM 1884 O O . TYR A 1 349 ? 17.054 2.446 4.470 1.00 41.35 348 TYR A O 1
ATOM 1893 N N . ALA A 1 350 ? 15.212 2.075 5.719 1.00 44.55 349 ALA A N 1
ATOM 1894 C CA . ALA A 1 350 ? 15.951 1.924 6.965 1.00 51.82 349 ALA A CA 1
ATOM 1895 C C . ALA A 1 350 ? 16.650 0.562 7.041 1.00 49.84 349 ALA A C 1
ATOM 1896 O O . ALA A 1 350 ? 17.584 0.388 7.819 1.00 52.32 349 ALA A O 1
ATOM 1898 N N . SER A 1 351 ? 16.184 -0.421 6.272 1.00 46.83 350 SER A N 1
ATOM 1899 C CA . SER A 1 351 ? 16.740 -1.768 6.342 1.00 45.80 350 SER A CA 1
ATOM 1900 C C . SER A 1 351 ? 16.582 -2.423 4.980 1.00 41.65 350 SER A C 1
ATOM 1901 O O . SER A 1 351 ? 15.694 -2.042 4.231 1.00 41.23 350 SER A O 1
ATOM 1904 N N . VAL A 1 352 ? 17.418 -3.422 4.705 1.00 43.13 351 VAL A N 1
ATOM 1905 C CA . VAL A 1 352 ? 17.324 -4.216 3.455 1.00 45.55 351 VAL A CA 1
ATOM 1906 C C . VAL A 1 352 ? 16.014 -5.004 3.545 1.00 45.09 351 VAL A C 1
ATOM 1907 O O . VAL A 1 352 ? 15.555 -5.405 2.519 1.00 41.72 351 VAL A O 1
ATOM 1911 N N . SER A 1 353 ? 15.477 -5.220 4.743 1.00 43.57 352 SER A N 1
ATOM 1912 C CA . SER A 1 353 ? 14.190 -5.929 4.944 1.00 50.69 352 SER A CA 1
ATOM 1913 C C . SER A 1 353 ? 13.037 -5.101 4.370 1.00 49.05 352 SER A C 1
ATOM 1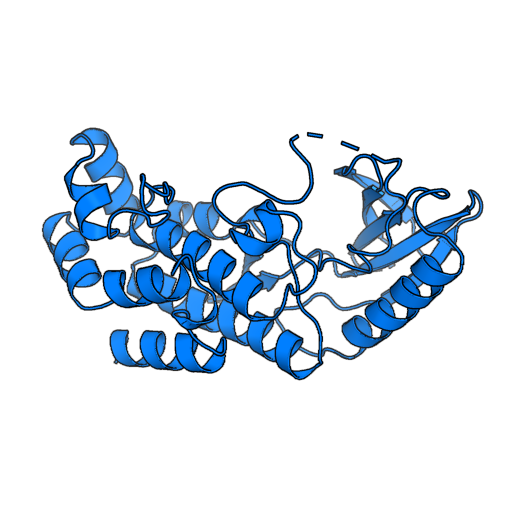914 O O . SER A 1 353 ? 12.135 -5.706 3.803 1.00 47.46 352 SER A O 1
ATOM 1917 N N . ALA A 1 354 ? 13.068 -3.784 4.537 1.00 47.38 353 ALA A N 1
ATOM 1918 C CA . ALA A 1 354 ? 12.041 -2.869 3.999 1.00 45.64 353 ALA A CA 1
ATOM 1919 C C . ALA A 1 354 ? 12.157 -2.830 2.479 1.00 41.77 353 ALA A C 1
ATOM 1920 O O . ALA A 1 354 ? 11.113 -2.812 1.818 1.00 39.59 353 ALA A O 1
ATOM 1922 N N . LEU A 1 355 ? 13.378 -2.801 1.945 1.00 36.73 354 LEU A N 1
ATOM 1923 C CA . LEU A 1 355 ? 13.566 -2.862 0.493 1.00 37.65 354 LEU A CA 1
ATOM 1924 C C . LEU A 1 355 ? 12.991 -4.161 -0.099 1.00 40.50 354 LEU A C 1
ATOM 1925 O O . LEU A 1 355 ? 12.254 -4.121 -1.090 1.00 42.58 354 LEU A O 1
ATOM 1930 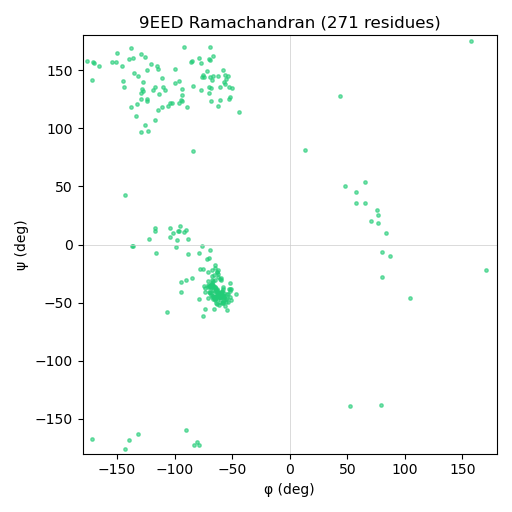N N . LEU A 1 356 ? 13.273 -5.293 0.539 1.00 39.36 355 LEU A N 1
ATOM 1931 C CA . LEU A 1 356 ? 12.765 -6.602 0.059 1.00 44.05 355 LEU A CA 1
ATOM 1932 C C . LEU A 1 356 ? 11.225 -6.614 0.032 1.00 46.02 355 LEU A C 1
ATOM 1933 O O . LEU A 1 356 ? 10.660 -7.104 -0.952 1.00 42.30 355 LEU A O 1
ATOM 1938 N N . ASP A 1 357 ? 10.587 -6.081 1.069 1.00 46.66 356 ASP A N 1
ATOM 1939 C CA . ASP A 1 357 ? 9.101 -6.047 1.152 1.00 47.04 356 ASP A CA 1
ATOM 1940 C C . ASP A 1 357 ? 8.502 -5.332 -0.065 1.00 43.59 356 ASP A C 1
ATOM 1941 O O . ASP A 1 357 ? 7.493 -5.815 -0.588 1.00 45.91 356 ASP A O 1
ATOM 1946 N N . ASP A 1 358 ? 9.107 -4.226 -0.490 1.00 45.99 357 ASP A N 1
ATOM 1947 C CA . ASP A 1 358 ? 8.597 -3.447 -1.648 1.00 45.20 357 ASP A CA 1
ATOM 1948 C C . ASP A 1 358 ? 8.847 -4.234 -2.938 1.00 44.37 357 ASP A C 1
ATOM 1949 O O . ASP A 1 358 ? 7.985 -4.179 -3.826 1.00 43.78 357 ASP A O 1
ATOM 1954 N N . LEU A 1 359 ? 9.966 -4.948 -3.043 1.00 41.88 358 LEU A N 1
ATOM 1955 C CA . LEU A 1 359 ? 10.296 -5.753 -4.246 1.00 44.09 358 LEU A CA 1
ATOM 1956 C C . LEU A 1 359 ? 9.264 -6.880 -4.393 1.00 42.23 358 LEU A C 1
ATOM 1957 O O . LEU A 1 359 ? 8.848 -7.151 -5.514 1.00 42.29 358 LEU A O 1
ATOM 1962 N N . HIS A 1 360 ? 8.873 -7.495 -3.282 1.00 45.63 359 HIS A N 1
ATOM 1963 C CA . HIS A 1 360 ? 7.888 -8.599 -3.249 1.00 49.63 359 HIS A CA 1
ATOM 1964 C C . HIS A 1 360 ? 6.500 -8.070 -3.595 1.00 53.31 359 HIS A C 1
ATOM 1965 O O . HIS A 1 360 ? 5.770 -8.792 -4.231 1.00 52.63 359 HIS A O 1
ATOM 1972 N N . ARG A 1 361 ? 6.196 -6.822 -3.150 1.00 54.37 360 ARG A N 1
ATOM 1973 C CA . ARG A 1 361 ? 4.883 -6.207 -3.456 1.00 53.27 360 ARG A CA 1
ATOM 1974 C C . ARG A 1 361 ? 4.805 -5.913 -4.962 1.00 53.86 360 ARG A C 1
ATOM 1975 O O . ARG A 1 361 ? 3.740 -6.111 -5.544 1.00 50.04 360 ARG A O 1
ATOM 1983 N N . TRP A 1 362 ? 5.892 -5.509 -5.561 1.00 49.46 361 TRP A N 1
ATOM 1984 C CA . TRP A 1 362 ? 5.939 -5.259 -7.017 1.00 49.14 361 TRP A CA 1
ATOM 1985 C C . TRP A 1 362 ? 5.721 -6.587 -7.724 1.00 47.09 361 TRP A C 1
ATOM 1986 O O . TRP A 1 362 ? 4.937 -6.608 -8.669 1.00 46.12 361 TRP A O 1
ATOM 1997 N N . LEU A 1 363 ? 6.385 -7.655 -7.285 1.00 45.49 362 LEU A N 1
ATOM 1998 C CA . LEU A 1 363 ? 6.255 -8.941 -8.007 1.00 50.49 362 LEU A CA 1
ATOM 1999 C C . LEU A 1 363 ? 4.828 -9.468 -7.846 1.00 55.28 362 LEU A C 1
ATOM 2000 O O . LEU A 1 363 ? 4.324 -10.072 -8.798 1.00 53.58 362 LEU A O 1
ATOM 2005 N N . ASP A 1 364 ? 4.205 -9.212 -6.701 1.00 58.68 363 ASP A N 1
ATOM 2006 C CA . ASP A 1 364 ? 2.857 -9.763 -6.409 1.00 59.68 363 ASP A CA 1
ATOM 2007 C C . ASP A 1 364 ? 1.756 -8.822 -6.917 1.00 62.96 363 ASP A C 1
ATOM 2008 O O . ASP A 1 364 ? 2.082 -7.714 -7.375 1.00 59.89 363 ASP A O 1
#

Sequence (273 aa):
FGAWAIDRLIGAGGMGQVYLGHRREVAIKLVAADALDAQGRALFEFECRLLAQMVHPAIAQIHDVGTDAHGQPYLVAEYLRGEPITWWCDEHRLSLHARVLLMLRVGEAVQHAHQKGVIHRDLKPSNVLVSEIDGRPMPGVIDFGIAVDATNPGMHDRGTPGYMSPEQARGAQDVDARSDIYALGAMFYELSCGLAPVAGRDGVPQPPSQRVAAVPADARARICAARATTYQKLHEQLRDGLDAIVLRALEPQPGARYASVSALLDDLHRWLD

InterPro domains:
  IPR000719 Protein kinase domain [PF00069] (87-294)
  IPR000719 Protein kinase domain [PS50011] (85-362)
  IPR000719 Protein kinase domain [SM00220] (85-362)
  IPR008271 Serine/threonine-protein kinase, active site [PS00108] (205-217)
  IPR011009 Protein kinase-like domain superfamily [SSF56112] (81-372)
  IPR011990 Tetratricopeptide-like helical domain superfamily [G3DSA:1.25.40.10] (451-553)
  IPR011990 Tetratricopeptide-like helical domain superfamily [G3DSA:1.25.40.10] (554-725)
  IPR011990 Tetratricopeptide-like helical domain superfamily [G3DSA:1.25.40.10] (726-829)
  IPR011990 Tetratricopeptide-like helical domain superfamily [SSF48452] (461-574)
  IPR011990 Tetratricopeptide-like helical domain superfamily [SSF48452] (679-793)
  IPR017441 Protein kinase, ATP binding site [PS00107] (91-116)

Radius of gyration: 19.23 Å; Cα contacts (8 Å, |Δi|>4): 480; chains: 1; bounding box: 53×46×47 Å

Organism: NCBI:txid611301

B-factor: mean 58.64, std 19.68, range [30.0, 143.35]

Foldseek 3Di:
DPCKAFDAWDADAQQWTWTFIDVQIKIKIKGHQQWFDPVLVVQQVVVLVLLQPDDDPQEWHWDDWDADPVNITMTITHDDDFFQLLVVLLVVLAALLLLLVQLLQVLVSQQSSVVSVFHQQADDRRQWGWDADPRHTHIHGDDRDTSVVRTDPVGVHRYDPQQAAVCVVVVHPDDGNLRNLQNSLQVLLCSQQVDGFDQPPVGFGDQSLVVLVPDDPVSNVSRQRSNVHHNVVSSVLSVLQVSVLSRLSNPNDSVSHPVGSVSSSVSSVVSSD

Solvent-accessible surface area: 12802 Å² total; per-residue (Å²): 78,80,82,36,41,101,80,51,96,85,26,86,54,79,60,22,68,34,36,36,0,68,74,99,109,0,18,0,46,17,17,22,53,94,1,13,98,87,140,0,100,62,64,9,54,117,33,3,59,51,13,56,67,18,88,46,117,4,16,15,48,39,77,55,54,23,62,26,104,149,38,44,4,32,15,0,11,72,76,34,78,29,70,42,0,25,129,19,0,56,55,103,134,20,41,3,80,39,0,0,82,4,0,5,56,0,0,68,0,2,37,31,1,36,134,89,58,12,37,1,55,44,2,52,16,60,8,0,21,1,31,71,100,106,75,114,39,26,8,6,1,42,66,12,14,19,0,56,110,24,42,57,132,76,90,227,118,94,20,46,110,33,35,28,0,51,24,28,68,90,67,42,102,88,25,50,25,69,1,1,0,13,5,0,0,0,0,2,0,30,1,0,0,32,30,47,16,96,59,41,120,124,26,54,5,84,37,0,3,94,47,0,40,80,23,94,78,85,19,77,61,151,15,9,48,16,4,66,37,85,36,121,92,0,43,76,36,0,161,103,15,0,14,66,11,2,32,106,0,0,51,36,124,37,70,41,4,6,82,44,3,50,37,1,10,69,42,1,81,160,40,58,144